Protein AF-A0A0F9LZG7-F1 (afdb_monomer)

Organism: NCBI:txid412755

Nearest PDB structures (foldseek):
  6ppd-assembly1_5  TM=3.747E-01  e=2.817E+00  Human herpesvirus 8 strain GK18
  6ppb-assembly1_5  TM=3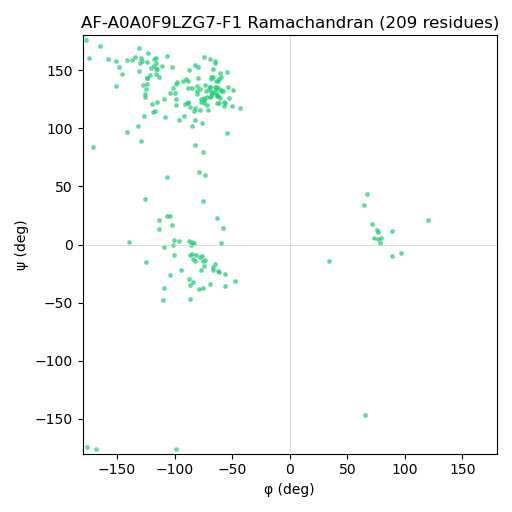.188E-01  e=5.370E+00  Human herpesvirus 8 strain GK18

Structure (mmCIF, N/CA/C/O backbone):
data_AF-A0A0F9LZG7-F1
#
_entry.id   AF-A0A0F9LZG7-F1
#
loop_
_atom_site.group_PDB
_atom_site.id
_atom_site.type_symbol
_atom_site.label_atom_id
_atom_site.label_alt_id
_atom_site.label_comp_id
_atom_site.label_asym_id
_atom_site.label_entity_id
_atom_site.label_seq_id
_atom_site.pdbx_PDB_ins_code
_atom_site.Cartn_x
_atom_site.Cartn_y
_atom_site.Cartn_z
_atom_site.occupancy
_atom_site.B_iso_or_equiv
_atom_site.auth_seq_id
_atom_site.auth_comp_id
_atom_site.auth_asym_id
_atom_site.auth_atom_id
_atom_site.pdbx_PDB_model_num
ATOM 1 N N . MET A 1 1 ? 0.286 -17.555 -19.115 1.00 52.84 1 MET A N 1
ATOM 2 C CA . MET A 1 1 ? 0.065 -16.185 -19.620 1.00 52.84 1 MET A CA 1
ATOM 3 C C . MET A 1 1 ? 1.024 -15.308 -18.846 1.00 52.84 1 MET A C 1
ATOM 5 O O . MET A 1 1 ? 1.119 -15.528 -17.645 1.00 52.84 1 MET A O 1
ATOM 9 N N . ALA A 1 2 ? 1.794 -14.463 -19.526 1.00 57.22 2 ALA A N 1
ATOM 10 C CA . ALA A 1 2 ? 3.024 -13.919 -18.961 1.00 57.22 2 ALA A CA 1
ATOM 11 C C . ALA A 1 2 ? 2.825 -12.831 -17.901 1.00 57.22 2 ALA A C 1
ATOM 13 O O . ALA A 1 2 ? 3.719 -12.667 -17.097 1.00 57.22 2 ALA A O 1
ATOM 14 N N . ASN A 1 3 ? 1.648 -12.201 -17.828 1.00 70.81 3 ASN A N 1
ATOM 15 C 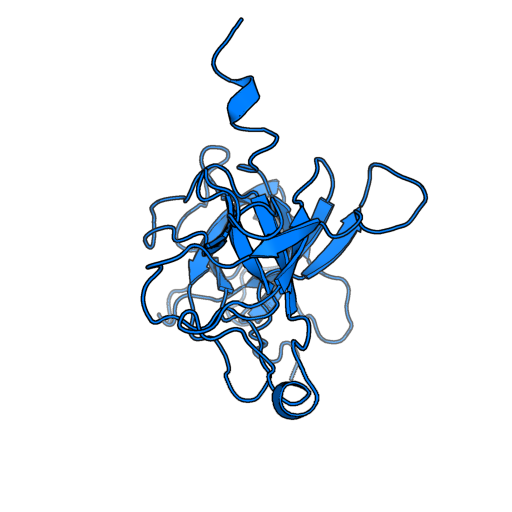CA . ASN A 1 3 ? 1.244 -11.292 -16.753 1.00 70.81 3 ASN A CA 1
ATOM 16 C C . ASN A 1 3 ? -0.241 -11.533 -16.447 1.00 70.81 3 ASN A C 1
ATOM 18 O O . ASN A 1 3 ? -1.121 -11.057 -17.171 1.00 70.81 3 ASN A O 1
ATOM 22 N N . ALA A 1 4 ? -0.560 -12.344 -15.437 1.00 66.69 4 ALA A N 1
ATOM 23 C CA . ALA A 1 4 ? -1.957 -12.532 -15.045 1.00 66.69 4 ALA A CA 1
ATOM 24 C C . ALA A 1 4 ? -2.481 -11.247 -14.390 1.00 66.69 4 ALA A C 1
ATOM 26 O O . ALA A 1 4 ? -1.822 -10.694 -13.515 1.00 66.69 4 ALA A O 1
ATOM 27 N N . THR A 1 5 ? -3.676 -10.784 -14.773 1.00 68.00 5 THR A N 1
ATOM 28 C CA . THR A 1 5 ? -4.309 -9.647 -14.091 1.00 68.00 5 THR A CA 1
ATOM 29 C C . THR A 1 5 ? -4.458 -9.965 -12.611 1.00 68.00 5 THR A C 1
ATOM 31 O O . THR A 1 5 ? -5.138 -10.925 -12.239 1.00 68.00 5 THR A O 1
ATOM 34 N N . ALA A 1 6 ? -3.824 -9.155 -11.773 1.00 67.25 6 ALA A N 1
ATOM 35 C CA . ALA A 1 6 ? -3.771 -9.394 -10.348 1.00 67.25 6 ALA A CA 1
ATOM 36 C C . ALA A 1 6 ? -4.126 -8.103 -9.608 1.00 67.25 6 ALA A C 1
ATOM 38 O O . ALA A 1 6 ? -3.318 -7.191 -9.468 1.00 67.25 6 ALA A O 1
ATOM 39 N N . ASN A 1 7 ? -5.363 -8.040 -9.119 1.00 75.38 7 ASN A N 1
ATOM 40 C CA . ASN A 1 7 ? -5.780 -7.002 -8.185 1.00 75.38 7 ASN A CA 1
ATOM 41 C C . ASN A 1 7 ? -5.333 -7.449 -6.790 1.00 75.38 7 ASN A C 1
ATOM 43 O O . ASN A 1 7 ? -5.869 -8.420 -6.254 1.00 75.38 7 ASN A O 1
ATOM 47 N N . TYR A 1 8 ? -4.299 -6.813 -6.245 1.00 86.12 8 TYR A N 1
ATOM 48 C CA . TYR A 1 8 ? -3.833 -7.056 -4.875 1.00 86.12 8 TYR A CA 1
ATOM 49 C C . TYR A 1 8 ? -3.429 -5.781 -4.122 1.00 86.12 8 TYR A C 1
ATOM 51 O O . TYR A 1 8 ? -2.998 -5.877 -2.976 1.00 86.12 8 TYR A O 1
ATOM 59 N N . GLY A 1 9 ? -3.564 -4.601 -4.735 1.00 88.38 9 GLY A N 1
ATOM 60 C CA . GLY A 1 9 ? -3.157 -3.333 -4.134 1.00 88.38 9 GLY A CA 1
ATOM 61 C C . GLY A 1 9 ? -1.650 -3.207 -3.918 1.00 88.38 9 GLY A C 1
ATOM 62 O O . GLY A 1 9 ? -0.836 -3.708 -4.696 1.00 88.38 9 GLY A O 1
ATOM 63 N N . LEU A 1 10 ? -1.283 -2.505 -2.849 1.00 91.94 10 LEU A N 1
ATOM 64 C CA . LEU A 1 10 ? 0.101 -2.298 -2.435 1.00 91.94 10 LEU A CA 1
ATOM 65 C C . LEU A 1 10 ? 0.560 -3.436 -1.522 1.00 91.94 10 LEU A C 1
ATOM 67 O O . LEU A 1 10 ? -0.007 -3.661 -0.458 1.00 91.94 10 LEU A O 1
ATOM 71 N N . VAL A 1 11 ? 1.636 -4.120 -1.904 1.00 93.56 11 VAL A N 1
ATOM 72 C CA . VAL A 1 11 ? 2.216 -5.220 -1.123 1.00 93.56 11 VAL A CA 1
ATOM 73 C C . VAL A 1 11 ? 3.631 -4.844 -0.697 1.00 93.56 11 VAL A C 1
ATOM 75 O O . VAL A 1 11 ? 4.499 -4.714 -1.557 1.00 93.56 11 VAL A O 1
ATOM 78 N N . PRO A 1 12 ? 3.923 -4.680 0.600 1.00 92.81 12 PRO A N 1
ATOM 79 C CA . PRO A 1 12 ? 5.285 -4.444 1.063 1.00 92.81 12 PRO A CA 1
ATOM 80 C C . PRO A 1 12 ? 6.192 -5.639 0.739 1.00 92.81 12 PRO A C 1
ATOM 82 O O . PRO A 1 12 ? 5.870 -6.778 1.071 1.00 92.81 12 PRO A O 1
ATOM 85 N N . VAL A 1 13 ? 7.337 -5.384 0.101 1.00 91.81 13 VAL A N 1
ATOM 86 C CA . VAL A 1 13 ? 8.282 -6.435 -0.320 1.00 91.81 13 VAL A CA 1
ATOM 87 C C . VAL A 1 13 ? 9.564 -6.385 0.497 1.00 91.81 13 VAL A C 1
ATOM 89 O O . VAL A 1 13 ? 10.034 -7.416 0.977 1.00 91.81 13 VAL A O 1
ATOM 92 N N . ARG A 1 14 ? 10.153 -5.194 0.650 1.00 89.25 14 ARG A N 1
ATOM 93 C CA . ARG A 1 14 ? 11.446 -4.990 1.322 1.00 89.25 14 ARG A CA 1
ATOM 94 C C . ARG A 1 14 ? 11.483 -3.633 2.004 1.00 89.25 14 ARG A C 1
ATOM 96 O O . ARG A 1 14 ? 10.866 -2.686 1.533 1.00 89.25 14 ARG A O 1
ATOM 103 N N . TYR A 1 15 ? 12.271 -3.526 3.064 1.00 89.44 15 TYR A N 1
ATOM 104 C CA . TYR A 1 15 ? 12.545 -2.267 3.746 1.00 89.44 15 TYR A CA 1
ATOM 105 C C . TYR A 1 15 ? 14.051 -2.038 3.827 1.00 89.44 15 TYR A C 1
ATOM 107 O O . TYR A 1 15 ? 14.797 -2.924 4.240 1.00 89.44 15 TYR A O 1
ATOM 115 N N . LEU A 1 16 ? 14.499 -0.854 3.408 1.00 83.12 16 LEU A N 1
ATOM 116 C CA . LEU A 1 16 ? 15.922 -0.513 3.331 1.00 83.12 16 LEU A CA 1
ATOM 117 C C . LEU A 1 16 ? 16.511 -0.017 4.666 1.00 83.12 16 LEU A C 1
ATOM 119 O O . LEU A 1 16 ? 17.727 0.097 4.785 1.00 83.12 16 LEU A O 1
ATOM 123 N N . GLY A 1 17 ? 15.673 0.292 5.662 1.00 71.69 17 GLY A N 1
ATOM 124 C CA . GLY A 1 17 ? 16.073 1.021 6.872 1.00 71.69 17 GLY A CA 1
ATOM 125 C C . GLY A 1 17 ? 16.270 0.194 8.150 1.00 71.69 17 GLY A C 1
ATOM 126 O O . GLY A 1 17 ? 16.235 0.780 9.230 1.00 71.69 17 GLY A O 1
ATOM 127 N N . GLY A 1 18 ? 16.420 -1.136 8.101 1.00 64.31 18 GLY A N 1
ATOM 128 C CA . GLY A 1 18 ? 16.474 -1.952 9.327 1.00 64.31 18 GLY A CA 1
ATOM 129 C C . GLY A 1 18 ? 16.926 -3.406 9.139 1.00 64.31 18 GLY A C 1
ATOM 130 O O . GLY A 1 18 ? 17.304 -3.778 8.030 1.00 64.31 18 GLY A O 1
ATOM 131 N N . PRO A 1 19 ? 16.916 -4.237 10.206 1.00 56.19 19 PRO A N 1
ATOM 132 C CA . PRO A 1 19 ? 17.544 -5.565 10.261 1.00 56.19 19 PRO A CA 1
ATOM 133 C C . PRO A 1 19 ? 16.789 -6.642 9.451 1.00 56.19 19 PRO A C 1
ATOM 135 O O . PRO A 1 19 ? 16.340 -7.650 9.986 1.00 56.19 19 PRO A O 1
ATOM 138 N N . GLY A 1 20 ? 16.654 -6.428 8.140 1.00 62.22 20 GLY A N 1
ATOM 139 C CA . GLY A 1 20 ? 16.195 -7.414 7.158 1.00 62.22 20 GLY A CA 1
ATOM 140 C C . GLY A 1 20 ? 14.689 -7.699 7.123 1.00 62.22 20 GLY A C 1
ATOM 141 O O . GLY A 1 20 ? 14.281 -8.578 6.370 1.00 62.22 20 GLY A O 1
ATOM 142 N N . GLY A 1 21 ? 13.868 -6.987 7.904 1.00 78.38 21 GLY A N 1
ATOM 143 C CA . GLY A 1 21 ? 12.417 -7.201 8.002 1.00 78.38 21 GLY A CA 1
ATOM 144 C C . GLY A 1 21 ? 11.573 -6.016 7.526 1.00 78.38 21 GLY A C 1
ATOM 145 O O . GLY A 1 21 ? 12.057 -4.886 7.453 1.00 78.38 21 GLY A O 1
ATOM 146 N N . LEU A 1 22 ? 10.299 -6.284 7.218 1.00 85.44 22 LEU A N 1
ATOM 147 C CA . LEU A 1 22 ? 9.292 -5.244 6.984 1.00 85.44 22 LEU A CA 1
ATOM 148 C C . LEU A 1 22 ? 9.036 -4.429 8.269 1.00 85.44 22 LEU A C 1
ATOM 150 O O . LEU A 1 22 ? 9.273 -4.941 9.368 1.00 85.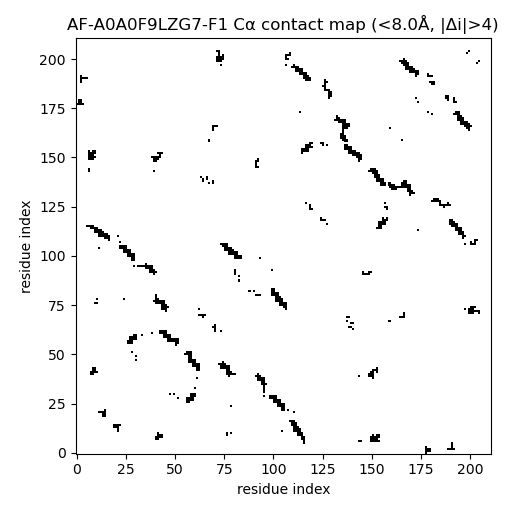44 22 LEU A O 1
ATOM 154 N N . PRO A 1 23 ? 8.544 -3.181 8.157 1.00 84.38 23 PRO A N 1
ATOM 155 C CA . PRO A 1 23 ? 8.107 -2.402 9.308 1.00 84.38 23 PRO A CA 1
ATOM 156 C C . PRO A 1 23 ? 7.072 -3.161 10.140 1.00 84.38 23 PRO A C 1
ATOM 158 O O . PRO A 1 23 ? 6.268 -3.926 9.606 1.00 84.38 23 PRO A O 1
ATOM 161 N N . GLN A 1 24 ? 7.072 -2.926 11.452 1.00 87.88 24 GLN A N 1
ATOM 162 C CA . GLN A 1 24 ? 6.038 -3.473 12.321 1.00 87.88 24 GLN A CA 1
ATOM 163 C C . GLN A 1 24 ? 4.678 -2.858 11.965 1.00 87.88 24 GLN A C 1
ATOM 165 O O . GLN A 1 24 ? 4.566 -1.644 11.785 1.00 87.88 24 GLN A O 1
ATOM 170 N N . ASN A 1 25 ? 3.647 -3.702 11.897 1.00 90.94 25 ASN A N 1
ATOM 171 C CA . ASN A 1 25 ? 2.281 -3.246 11.672 1.00 90.94 25 ASN A CA 1
ATOM 172 C C . ASN A 1 25 ? 1.778 -2.418 12.863 1.00 90.94 25 ASN A C 1
ATOM 174 O O . ASN A 1 25 ? 2.059 -2.733 14.021 1.00 90.94 25 ASN A O 1
ATOM 178 N N . ILE A 1 26 ? 0.987 -1.394 12.561 1.00 92.56 26 ILE A N 1
ATOM 179 C CA . ILE A 1 26 ? 0.256 -0.577 13.526 1.00 92.56 26 ILE A CA 1
ATOM 180 C C . ILE A 1 26 ? -1.208 -1.007 13.481 1.00 92.56 26 ILE A C 1
ATOM 182 O O . ILE A 1 26 ? -1.801 -1.102 12.405 1.00 92.56 26 ILE A O 1
ATOM 186 N N . GLU A 1 27 ? -1.789 -1.268 14.647 1.00 93.31 27 GLU A N 1
ATOM 187 C CA . GLU A 1 27 ? -3.216 -1.559 14.760 1.00 93.31 27 GLU A CA 1
ATOM 188 C C . GLU A 1 27 ? -4.018 -0.262 14.660 1.00 93.31 27 GLU A C 1
ATOM 190 O O . GLU A 1 27 ? -3.766 0.708 15.376 1.00 93.31 27 GLU A O 1
ATOM 195 N N . CYS A 1 28 ? -4.963 -0.235 13.730 1.00 90.44 28 CYS A N 1
ATOM 196 C CA . CYS A 1 28 ? -5.829 0.901 13.451 1.00 90.44 28 CYS A CA 1
ATOM 197 C C . CYS A 1 28 ? -7.288 0.450 13.446 1.00 90.44 28 CYS A C 1
ATOM 199 O O . CYS A 1 28 ? -7.584 -0.724 13.244 1.00 90.44 28 CYS A O 1
ATOM 201 N N . VAL A 1 29 ? -8.214 1.387 13.612 1.00 89.19 29 VAL A N 1
ATOM 202 C CA . VAL A 1 29 ? -9.654 1.124 13.482 1.00 89.19 29 VAL A CA 1
ATOM 203 C C . VAL A 1 29 ? -10.204 1.934 12.317 1.00 89.19 29 VAL A C 1
ATOM 205 O O . VAL A 1 29 ? -9.727 3.030 12.031 1.00 89.19 29 VAL A O 1
ATOM 208 N N . VAL A 1 30 ? -11.203 1.417 11.613 1.00 85.50 30 VAL A N 1
ATOM 209 C CA . VAL A 1 30 ? -11.865 2.195 10.558 1.00 85.50 30 VAL A CA 1
ATOM 210 C C . VAL A 1 30 ? -12.575 3.409 11.169 1.00 85.50 30 VAL A C 1
ATOM 212 O O . VAL A 1 30 ? -13.269 3.285 12.178 1.00 85.50 30 VAL A O 1
ATOM 215 N N . ALA A 1 31 ? -12.401 4.589 10.573 1.00 80.69 31 ALA A N 1
ATOM 216 C CA . ALA A 1 31 ? -13.038 5.816 11.040 1.00 80.69 31 ALA A CA 1
ATOM 217 C C . ALA A 1 31 ? -14.573 5.710 11.004 1.00 80.69 31 ALA A C 1
ATOM 219 O O . ALA A 1 31 ? -15.169 5.284 10.011 1.00 80.69 31 ALA A O 1
ATOM 220 N N . ALA A 1 32 ? -15.226 6.127 12.091 1.00 70.12 32 ALA A N 1
ATOM 221 C CA . ALA A 1 32 ? -16.681 6.105 12.189 1.00 70.12 32 ALA A CA 1
ATOM 222 C C . ALA A 1 32 ? -17.320 7.032 11.139 1.00 70.12 32 ALA A C 1
ATOM 224 O O . ALA A 1 32 ? -16.885 8.165 10.950 1.00 70.12 32 ALA A O 1
ATOM 225 N N . GLY A 1 33 ? -18.372 6.558 10.465 1.00 65.62 33 GLY A N 1
ATOM 226 C CA . GLY A 1 33 ? -19.074 7.333 9.435 1.00 65.62 33 GLY A CA 1
ATOM 227 C C . GLY A 1 33 ? -18.375 7.374 8.072 1.00 65.62 33 GLY A C 1
ATOM 228 O O . GLY A 1 33 ? -18.906 7.991 7.149 1.00 65.62 33 GLY A O 1
ATOM 229 N N . TYR A 1 34 ? -17.234 6.696 7.914 1.00 68.75 34 TYR A N 1
ATOM 230 C CA . TYR A 1 34 ? -16.644 6.458 6.601 1.00 68.75 34 TYR A CA 1
ATOM 231 C C . TYR A 1 34 ? -17.623 5.605 5.754 1.00 68.75 34 TYR A C 1
ATOM 233 O O . TYR A 1 34 ? -18.202 4.627 6.221 1.00 68.75 34 TYR A O 1
ATOM 241 N N . GLY A 1 35 ? -17.955 6.053 4.542 1.00 53.84 35 GLY A N 1
ATOM 242 C CA . GLY A 1 35 ? -19.088 5.518 3.775 1.00 53.84 35 GLY A CA 1
ATOM 243 C C . GLY A 1 35 ? -18.779 4.204 3.051 1.00 53.84 35 GLY A C 1
ATOM 244 O O . GLY A 1 35 ? -17.733 4.105 2.429 1.00 53.84 35 GLY A O 1
ATOM 245 N N . ALA A 1 36 ? -19.721 3.250 3.121 1.00 51.19 36 ALA A N 1
ATOM 246 C CA . ALA A 1 36 ? -20.057 2.076 2.277 1.00 51.19 36 ALA A CA 1
ATOM 247 C C . ALA A 1 36 ? -18.992 1.224 1.528 1.00 51.19 36 ALA A C 1
ATOM 249 O O . ALA A 1 36 ? -19.342 0.129 1.088 1.00 51.19 36 ALA A O 1
ATOM 250 N N . SER A 1 37 ? -17.739 1.645 1.365 1.00 65.56 37 SER A N 1
ATOM 251 C CA . SER A 1 37 ? -16.699 0.874 0.677 1.00 65.56 37 SER A CA 1
ATOM 252 C C . SER A 1 37 ? -16.005 -0.075 1.640 1.00 65.56 37 SER A C 1
ATOM 254 O O . SER A 1 37 ? -15.364 0.359 2.592 1.00 65.56 37 SER A O 1
ATOM 256 N N . ILE A 1 38 ? -16.116 -1.373 1.368 1.00 75.81 38 ILE A N 1
ATOM 257 C CA . ILE A 1 38 ? -15.355 -2.417 2.060 1.00 75.81 38 ILE A CA 1
ATOM 258 C C . ILE A 1 38 ? -13.860 -2.131 1.882 1.00 75.81 38 ILE A C 1
ATOM 260 O O . ILE A 1 38 ? -13.416 -1.865 0.766 1.00 75.81 38 ILE A O 1
ATOM 264 N N . LEU A 1 39 ? -13.112 -2.190 2.984 1.00 83.50 39 LEU A N 1
ATOM 265 C CA . LEU A 1 39 ? -11.655 -2.088 2.979 1.00 83.50 39 LEU A CA 1
ATOM 266 C C . LEU A 1 39 ? -11.042 -3.475 2.795 1.00 83.50 39 LEU A C 1
ATOM 268 O O . LEU A 1 39 ? -11.439 -4.434 3.466 1.00 83.50 39 LEU A O 1
ATOM 272 N N . TYR A 1 40 ? -10.058 -3.558 1.913 1.00 87.94 40 TYR A N 1
ATOM 273 C CA . TYR A 1 40 ? -9.390 -4.788 1.514 1.00 87.94 40 TYR A CA 1
ATOM 274 C C . TYR A 1 40 ? -7.904 -4.764 1.865 1.00 87.94 40 TYR A C 1
ATOM 276 O O . TYR A 1 40 ? -7.284 -3.710 2.025 1.00 87.94 40 TYR A O 1
ATOM 284 N N . VAL A 1 41 ? -7.303 -5.951 1.945 1.00 90.38 41 VAL A N 1
ATOM 285 C CA . VAL A 1 41 ? -5.849 -6.079 2.087 1.00 90.38 41 VAL A CA 1
ATOM 286 C C . VAL A 1 41 ? -5.177 -5.511 0.836 1.00 90.38 41 VAL A C 1
ATOM 288 O O . VAL A 1 41 ? -5.559 -5.850 -0.287 1.00 90.38 41 VAL A O 1
ATOM 291 N N . GLY A 1 42 ? -4.188 -4.643 1.040 1.00 89.75 42 GLY A N 1
ATOM 292 C CA . GLY A 1 42 ? -3.493 -3.887 -0.001 1.00 89.75 42 GLY A CA 1
ATOM 293 C C . GLY A 1 42 ? -4.023 -2.467 -0.219 1.00 89.75 42 GLY A C 1
ATOM 294 O O . GLY A 1 42 ? -3.389 -1.700 -0.948 1.00 89.75 42 GLY A O 1
ATOM 295 N N . ASP A 1 43 ? -5.134 -2.077 0.419 1.00 88.50 43 ASP A N 1
ATOM 296 C CA . ASP A 1 43 ? -5.648 -0.711 0.307 1.00 88.50 43 ASP A CA 1
ATOM 297 C C . ASP A 1 43 ? -4.688 0.289 0.979 1.00 88.50 43 ASP A C 1
ATOM 299 O O . ASP A 1 43 ? -4.296 0.080 2.134 1.00 88.50 43 ASP A O 1
ATOM 303 N N . PRO A 1 44 ? -4.298 1.382 0.298 1.00 90.12 44 PRO A N 1
ATOM 304 C CA . PRO A 1 44 ? -3.639 2.510 0.931 1.00 90.12 44 PRO A CA 1
ATOM 305 C C . PRO A 1 44 ? -4.616 3.245 1.852 1.00 90.12 44 PRO A C 1
ATOM 307 O O . PRO A 1 44 ? -5.791 3.434 1.528 1.00 90.12 44 PRO A O 1
ATOM 310 N N . VAL A 1 45 ? -4.114 3.708 2.992 1.00 89.94 45 VAL A N 1
ATOM 311 C CA . VAL A 1 45 ? -4.893 4.431 4.001 1.00 89.94 45 VAL A CA 1
ATOM 312 C C . VAL A 1 45 ? -4.218 5.731 4.420 1.00 89.94 45 VAL A C 1
ATOM 314 O O . VAL A 1 45 ? -2.995 5.875 4.336 1.00 89.94 45 VAL A O 1
ATOM 317 N N . ILE A 1 46 ? -5.029 6.662 4.917 1.00 89.38 46 ILE A N 1
ATOM 318 C CA . ILE A 1 46 ? -4.604 7.886 5.603 1.00 89.38 46 ILE A CA 1
ATOM 319 C C . ILE A 1 46 ? -5.123 7.881 7.044 1.00 89.38 46 ILE A C 1
ATOM 321 O O . ILE A 1 46 ? -6.150 7.267 7.350 1.00 89.38 46 ILE A O 1
ATOM 325 N N . LEU A 1 47 ? -4.426 8.586 7.936 1.00 89.31 47 LEU A N 1
ATOM 326 C CA . LEU A 1 47 ? -4.924 8.833 9.288 1.00 89.31 47 LEU A CA 1
ATOM 327 C C . LEU A 1 47 ? -6.128 9.779 9.222 1.00 89.31 47 LEU A C 1
ATOM 329 O O . LEU A 1 47 ? -6.066 10.830 8.591 1.00 89.31 47 LEU A O 1
ATOM 333 N N . ALA A 1 48 ? -7.217 9.426 9.903 1.00 86.31 48 ALA A N 1
ATOM 334 C CA . ALA A 1 48 ? -8.438 10.236 9.926 1.00 86.31 48 ALA A CA 1
ATOM 335 C C . ALA A 1 48 ? -8.411 11.360 10.985 1.00 86.31 48 ALA A C 1
ATOM 337 O O . ALA A 1 48 ? -9.388 12.084 11.141 1.00 86.31 48 ALA A O 1
ATOM 338 N N . GLY A 1 49 ? -7.306 11.509 11.727 1.00 87.25 49 GLY A N 1
ATOM 339 C CA . GLY A 1 49 ? -7.143 12.565 12.735 1.00 87.25 49 GLY A CA 1
ATOM 340 C C . GLY A 1 49 ? -7.906 12.331 14.045 1.00 87.25 49 GLY A C 1
ATOM 341 O O . GLY A 1 49 ? -8.012 13.242 14.861 1.00 87.25 49 GLY A O 1
ATOM 342 N N . SER A 1 50 ? -8.419 11.119 14.268 1.00 88.06 50 SER A N 1
ATOM 343 C CA . SER A 1 50 ? -9.087 10.710 15.508 1.00 88.06 50 SER A CA 1
ATOM 344 C C . SER A 1 50 ? -8.556 9.376 16.040 1.00 88.06 50 SER A C 1
ATOM 346 O O . SER A 1 50 ? -7.799 8.673 15.365 1.00 88.06 50 SER A O 1
ATOM 348 N N . GLY A 1 51 ? -8.939 9.038 17.272 1.00 87.56 51 GLY A N 1
ATOM 349 C CA . GLY A 1 51 ? -8.689 7.737 17.888 1.00 87.56 51 GLY A CA 1
ATOM 350 C C . GLY A 1 51 ? -9.996 7.053 18.282 1.00 87.56 51 GLY A C 1
ATOM 351 O O . GLY A 1 51 ? -10.992 7.721 18.566 1.00 87.56 51 GLY A O 1
ATOM 352 N N . ASP A 1 52 ? -9.990 5.723 18.302 1.00 87.00 52 ASP A N 1
ATOM 353 C CA . ASP A 1 52 ? -11.100 4.912 18.796 1.00 87.00 52 ASP A CA 1
ATOM 354 C C . ASP A 1 52 ? -11.307 5.190 20.297 1.00 87.00 52 ASP A C 1
ATOM 356 O O . ASP A 1 52 ? -10.384 4.978 21.088 1.00 87.00 52 ASP A O 1
ATOM 360 N N . PRO A 1 53 ? -12.496 5.640 20.729 1.00 83.06 53 PRO A N 1
ATOM 361 C CA . PRO A 1 53 ? -12.720 6.077 22.107 1.00 83.06 53 PRO A CA 1
ATOM 362 C C . PRO A 1 53 ? -12.613 4.944 23.140 1.00 83.06 53 PRO A C 1
ATOM 364 O O . PRO A 1 53 ? -12.435 5.222 24.323 1.00 83.06 53 PRO A O 1
ATOM 367 N N . GLY A 1 54 ? -12.724 3.678 22.719 1.00 82.81 54 GLY A N 1
ATOM 368 C CA . GLY A 1 54 ? -12.624 2.518 23.608 1.00 82.81 54 GLY A CA 1
ATOM 369 C C . GLY A 1 54 ? -11.198 2.005 23.821 1.00 82.81 54 GLY A C 1
ATOM 370 O O . GLY A 1 54 ? -10.906 1.457 24.881 1.00 82.81 54 GLY A O 1
ATOM 371 N N . THR A 1 55 ? -10.312 2.167 22.835 1.00 85.88 55 THR A N 1
ATOM 372 C CA . THR A 1 55 ? -8.962 1.564 22.853 1.00 85.88 55 THR A CA 1
ATOM 373 C C . THR A 1 55 ? -7.816 2.555 22.680 1.00 85.88 55 THR A C 1
ATOM 375 O O . THR A 1 55 ? -6.672 2.206 22.956 1.00 85.88 55 THR A O 1
ATOM 378 N N . GLY A 1 56 ? -8.092 3.778 22.224 1.00 87.25 56 GLY A N 1
ATOM 379 C CA . GLY A 1 56 ? -7.066 4.762 21.876 1.00 87.25 56 GLY A CA 1
ATOM 380 C C . GLY A 1 56 ? -6.317 4.456 20.574 1.00 87.25 56 GLY A C 1
ATOM 381 O O . GLY A 1 56 ? -5.377 5.174 20.242 1.00 87.25 56 GLY A O 1
ATOM 382 N N . MET A 1 57 ? -6.718 3.418 19.828 1.00 90.94 57 MET A N 1
ATOM 383 C CA . MET A 1 57 ? -6.125 3.090 18.529 1.00 90.94 57 MET A CA 1
ATOM 384 C C . MET A 1 57 ? -6.389 4.211 17.514 1.00 90.94 57 MET A C 1
ATOM 386 O O . MET A 1 57 ? -7.496 4.755 17.494 1.00 90.94 57 MET A O 1
ATOM 390 N N . PRO A 1 58 ? -5.424 4.559 16.646 1.00 92.69 58 PRO A N 1
ATOM 391 C CA . PRO A 1 58 ? -5.646 5.547 15.598 1.00 92.69 58 PRO A CA 1
ATOM 392 C C . PRO A 1 58 ? -6.741 5.083 14.634 1.00 92.69 58 PRO A C 1
ATOM 394 O O . PRO A 1 58 ? -6.830 3.903 14.283 1.00 92.69 58 PRO A O 1
ATOM 397 N N . THR A 1 59 ? -7.564 6.022 14.174 1.00 89.94 59 THR A N 1
ATOM 398 C CA . THR A 1 59 ? -8.559 5.734 13.140 1.00 89.94 59 THR A CA 1
ATOM 399 C C . THR A 1 59 ? -8.017 6.024 11.746 1.00 89.94 59 THR A C 1
ATOM 401 O O . THR A 1 59 ? -7.356 7.046 11.543 1.00 89.94 59 THR A O 1
ATOM 404 N N . VAL A 1 60 ? -8.350 5.170 10.783 1.00 88.69 60 VAL A N 1
ATOM 405 C CA . VAL A 1 60 ? -7.937 5.283 9.380 1.00 88.69 60 VAL A CA 1
ATOM 406 C C . VAL A 1 60 ? -9.133 5.298 8.437 1.00 88.69 60 VAL A C 1
ATOM 408 O O . VAL A 1 60 ? -10.210 4.789 8.750 1.00 88.69 60 VAL A O 1
ATOM 411 N N . GLN A 1 61 ? -8.919 5.861 7.256 1.00 87.00 61 GLN A N 1
ATOM 412 C CA . GLN A 1 61 ? -9.830 5.788 6.115 1.00 87.00 61 GLN A CA 1
ATOM 413 C C . GLN A 1 61 ? -9.026 5.471 4.852 1.00 87.00 61 GLN A C 1
ATOM 415 O O . GLN A 1 61 ? -7.804 5.658 4.844 1.00 87.00 61 GLN A O 1
ATOM 420 N N . ILE A 1 62 ? -9.685 4.986 3.794 1.00 85.19 62 ILE A N 1
ATOM 421 C CA . ILE A 1 62 ? -8.981 4.722 2.534 1.00 85.19 62 ILE A CA 1
ATOM 422 C C . ILE A 1 62 ? -8.365 6.029 2.024 1.00 85.19 62 ILE A C 1
ATOM 424 O O . ILE A 1 62 ? -8.944 7.112 2.158 1.00 85.19 62 ILE A O 1
ATOM 428 N N . ALA A 1 63 ? -7.192 5.926 1.421 1.00 81.81 63 ALA A N 1
ATOM 429 C CA . ALA A 1 63 ? -6.562 7.047 0.759 1.00 81.81 63 ALA A CA 1
ATOM 430 C C . ALA A 1 63 ? -7.261 7.310 -0.583 1.00 81.81 63 ALA A C 1
ATOM 432 O O . ALA A 1 63 ? -6.790 6.863 -1.623 1.00 81.81 63 ALA A O 1
ATOM 433 N N . VAL A 1 64 ? -8.419 7.982 -0.581 1.00 69.56 64 VAL A N 1
ATOM 434 C CA . VAL A 1 64 ? -9.070 8.383 -1.838 1.00 69.56 64 VAL A CA 1
ATOM 435 C C . VAL A 1 64 ? -8.322 9.580 -2.417 1.00 69.56 64 VAL A C 1
ATOM 437 O O . VAL A 1 64 ? -8.490 10.705 -1.951 1.00 69.56 64 VAL A O 1
ATOM 440 N N . GLY A 1 65 ? -7.527 9.351 -3.458 1.00 56.41 65 GLY A N 1
ATOM 441 C CA . GLY A 1 65 ? -7.303 10.374 -4.477 1.00 56.41 65 GLY A CA 1
ATOM 442 C C . GLY A 1 65 ? -8.493 10.377 -5.437 1.00 56.41 65 GLY A C 1
ATOM 443 O O . GLY A 1 65 ? -9.043 9.312 -5.731 1.00 56.41 65 GLY A O 1
ATOM 444 N N . ALA A 1 66 ? -8.924 11.537 -5.934 1.00 44.97 66 ALA A N 1
ATOM 445 C CA . ALA A 1 66 ? -9.712 11.520 -7.169 1.00 44.97 66 ALA A CA 1
ATOM 446 C C . ALA A 1 66 ? -8.789 11.043 -8.307 1.00 44.97 66 ALA A C 1
ATOM 448 O O . ALA A 1 66 ? -7.582 11.267 -8.230 1.00 44.97 66 ALA A O 1
ATOM 449 N N . GLU A 1 67 ? -9.309 10.397 -9.359 1.00 44.62 67 GLU A N 1
ATOM 450 C CA . GLU A 1 67 ? -8.505 10.157 -10.573 1.00 44.62 67 GLU A CA 1
ATOM 451 C C . GLU A 1 67 ? -7.862 11.489 -11.006 1.00 44.62 67 GLU A C 1
ATOM 453 O O . GLU A 1 67 ? -8.562 12.476 -11.238 1.00 44.62 67 GLU A O 1
ATOM 458 N N . GLY A 1 68 ? -6.528 11.544 -11.037 1.00 44.84 68 GLY A N 1
ATOM 459 C CA . GLY A 1 68 ? -5.779 12.764 -11.351 1.00 44.84 68 GLY A CA 1
ATOM 460 C C . GLY A 1 68 ? -5.691 13.819 -10.235 1.00 44.84 68 GLY A C 1
ATOM 461 O O . GLY A 1 68 ? -5.262 14.937 -10.511 1.00 44.84 68 GLY A O 1
ATOM 462 N N . SER A 1 69 ? -6.081 13.517 -8.991 1.00 47.09 69 SER A N 1
ATOM 463 C CA . SER A 1 69 ? -5.775 14.343 -7.810 1.00 47.09 69 SER A CA 1
ATOM 464 C C . SER A 1 69 ? -5.119 13.484 -6.727 1.00 47.09 69 SER A C 1
ATOM 466 O O . SER A 1 69 ? -5.796 12.630 -6.145 1.00 47.09 69 SER A O 1
ATOM 468 N N . PRO A 1 70 ? -3.824 13.689 -6.437 1.00 54.38 70 PRO A N 1
ATOM 469 C CA . PRO A 1 70 ? -3.115 12.875 -5.464 1.00 54.38 70 PRO A CA 1
ATOM 470 C C . PRO A 1 70 ? -3.751 13.054 -4.080 1.00 54.38 70 PRO A C 1
ATOM 472 O O . PRO A 1 70 ? -3.920 14.178 -3.609 1.00 54.38 70 PRO A O 1
ATOM 475 N N . SER A 1 71 ? -4.100 11.956 -3.403 1.00 63.41 71 SER A N 1
ATOM 476 C CA . SER A 1 71 ? -4.245 12.027 -1.949 1.00 63.41 71 SER A CA 1
ATOM 477 C C . SER A 1 71 ? -2.850 12.186 -1.365 1.00 63.41 71 SER A C 1
ATOM 479 O O . SER A 1 71 ? -2.008 11.291 -1.504 1.00 63.41 71 SER A O 1
ATOM 481 N N . GLU A 1 72 ? -2.608 13.320 -0.732 1.00 69.44 72 GLU A N 1
ATOM 482 C CA . GLU A 1 72 ? -1.372 13.565 -0.008 1.00 69.44 72 GLU A CA 1
ATOM 483 C C . GLU A 1 72 ? -1.376 12.771 1.313 1.00 69.44 72 GLU A C 1
ATOM 485 O O . GLU A 1 72 ? -2.421 12.339 1.808 1.00 69.44 72 GLU A O 1
ATOM 490 N N . ASN A 1 73 ? -0.193 12.574 1.890 1.00 81.69 73 ASN A N 1
ATOM 491 C CA . ASN A 1 73 ? -0.004 12.055 3.250 1.00 81.69 73 ASN A CA 1
ATOM 492 C C . ASN A 1 73 ? -0.439 10.594 3.438 1.00 81.69 73 ASN A C 1
ATOM 494 O O . ASN A 1 73 ? -1.037 10.227 4.454 1.00 81.69 73 ASN A O 1
ATOM 498 N N . LEU A 1 74 ? -0.091 9.735 2.477 1.00 88.62 74 LEU A N 1
ATOM 499 C CA . LEU A 1 74 ? -0.314 8.295 2.575 1.00 88.62 74 LEU A CA 1
ATOM 500 C C . LEU A 1 74 ? 0.349 7.732 3.842 1.00 88.62 74 LEU A C 1
ATOM 502 O O . LEU A 1 74 ? 1.564 7.847 4.027 1.00 88.62 74 LEU A O 1
ATOM 506 N N . PHE A 1 75 ? -0.438 7.111 4.717 1.00 90.94 75 PHE A N 1
ATOM 507 C CA . PHE A 1 75 ? 0.051 6.605 5.999 1.00 90.94 75 PHE A CA 1
ATOM 508 C C . PHE A 1 75 ? 0.631 5.195 5.873 1.00 90.94 75 PHE A C 1
ATOM 510 O O . PHE A 1 75 ? 1.728 4.925 6.367 1.00 90.94 75 PHE A O 1
ATOM 517 N N . GLY A 1 76 ? -0.087 4.298 5.200 1.00 92.50 76 GLY A N 1
ATOM 518 C CA . GLY A 1 76 ? 0.295 2.896 5.096 1.00 92.50 76 GLY A CA 1
ATOM 519 C C . GLY A 1 76 ? -0.630 2.088 4.200 1.00 92.50 76 GLY A C 1
ATOM 520 O O . GLY A 1 76 ? -1.534 2.637 3.572 1.00 92.50 76 GLY A O 1
ATOM 521 N N . THR A 1 77 ? -0.408 0.776 4.162 1.00 93.12 77 THR A N 1
ATOM 522 C CA . THR A 1 77 ? -1.281 -0.187 3.478 1.00 93.12 77 THR A CA 1
ATOM 523 C C . THR A 1 77 ? -1.810 -1.234 4.452 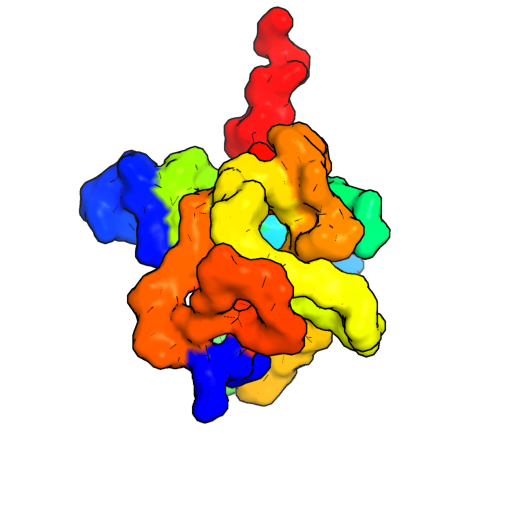1.00 93.12 77 THR A C 1
ATOM 525 O O . THR A 1 77 ? -1.120 -1.606 5.406 1.00 93.12 77 THR A O 1
ATOM 528 N N . ILE A 1 78 ? -3.038 -1.699 4.234 1.00 92.06 78 ILE A N 1
ATOM 529 C CA . ILE A 1 78 ? -3.659 -2.745 5.051 1.00 92.06 78 ILE A CA 1
ATOM 530 C C . ILE A 1 78 ? -2.993 -4.091 4.745 1.00 92.06 78 ILE A C 1
ATOM 532 O O . ILE A 1 78 ? -3.055 -4.583 3.624 1.00 92.06 78 ILE A O 1
ATOM 536 N N . MET A 1 79 ? -2.403 -4.712 5.762 1.00 92.00 79 MET A N 1
ATOM 537 C CA . MET A 1 79 ? -1.790 -6.044 5.697 1.00 92.00 79 MET A CA 1
ATOM 538 C C . MET A 1 79 ? -2.736 -7.157 6.140 1.00 92.00 79 MET A C 1
ATOM 540 O O . MET A 1 79 ? -2.533 -8.318 5.793 1.00 92.00 79 MET A O 1
ATOM 544 N N . GLY A 1 80 ? -3.758 -6.812 6.918 1.00 88.19 80 GLY A N 1
ATOM 545 C CA . GLY A 1 80 ? -4.716 -7.772 7.440 1.00 88.19 80 GLY A CA 1
ATOM 546 C C . GLY A 1 80 ? -5.854 -7.099 8.189 1.00 88.19 80 GLY A C 1
ATOM 547 O O . GLY A 1 80 ? -5.743 -5.955 8.633 1.00 88.19 80 GLY A O 1
ATOM 548 N N . VAL A 1 81 ? -6.941 -7.845 8.338 1.00 84.81 81 VAL A N 1
ATOM 549 C CA . VAL A 1 81 ? -8.087 -7.494 9.175 1.00 84.81 81 VAL A CA 1
ATOM 550 C C . VAL A 1 81 ? -8.147 -8.532 10.287 1.00 84.81 81 VAL A C 1
ATOM 552 O O . VAL A 1 81 ? -8.179 -9.732 10.015 1.00 84.81 81 VAL A O 1
ATOM 555 N N . SER A 1 82 ? -8.098 -8.088 11.537 1.00 83.19 82 SER A N 1
ATOM 556 C CA . SER A 1 82 ? -8.189 -8.982 12.687 1.00 83.19 82 SER A CA 1
ATOM 557 C C . SER A 1 82 ? -9.620 -9.485 12.848 1.00 83.19 82 SER A C 1
ATOM 559 O O . SER A 1 82 ? -10.575 -8.712 12.776 1.00 83.19 82 SER A O 1
ATOM 561 N N . ALA A 1 83 ? -9.761 -10.778 13.127 1.00 72.31 83 ALA A N 1
ATOM 562 C CA . ALA A 1 83 ? -11.038 -11.366 13.502 1.00 72.31 83 ALA A CA 1
ATOM 563 C C . ALA A 1 83 ? -11.460 -10.865 14.897 1.00 72.31 83 ALA A C 1
ATOM 565 O O . ALA A 1 83 ? -10.703 -10.995 15.858 1.00 72.31 83 ALA A O 1
ATOM 566 N N . GLU A 1 84 ? -12.674 -10.327 15.025 1.00 68.44 84 GLU A N 1
ATOM 567 C CA . GLU A 1 84 ? -13.250 -9.908 16.316 1.00 68.44 84 GLU A CA 1
ATOM 568 C C . GLU A 1 84 ? -13.974 -11.059 17.050 1.00 68.44 84 GLU A C 1
ATOM 570 O O . GLU A 1 84 ? -14.332 -10.937 18.220 1.00 68.44 84 GLU A O 1
ATOM 575 N N . GLY A 1 85 ? -14.161 -12.206 16.391 1.00 67.25 85 GLY A N 1
ATOM 576 C CA . GLY A 1 85 ? -14.774 -13.405 16.968 1.00 67.25 85 GLY A CA 1
ATOM 577 C C . GLY A 1 85 ? -14.804 -14.607 16.010 1.00 67.25 85 GLY A C 1
ATOM 578 O O . GLY A 1 85 ? -14.421 -14.476 14.845 1.00 67.25 85 GLY A O 1
ATOM 579 N N . PRO A 1 86 ? -15.275 -15.786 16.460 1.00 62.75 86 PRO A N 1
ATOM 580 C CA . PRO A 1 86 ? -15.293 -17.014 15.655 1.00 62.75 86 PRO A CA 1
ATOM 581 C C . PRO A 1 86 ? -16.039 -16.871 14.319 1.00 62.75 86 PRO A C 1
ATOM 583 O O . PRO A 1 86 ? -15.597 -17.397 13.303 1.00 62.75 86 PRO A O 1
ATOM 586 N N . ASP A 1 87 ? -17.116 -16.085 14.292 1.00 65.56 87 ASP A N 1
ATOM 587 C CA . ASP A 1 87 ? -17.921 -15.861 13.083 1.00 65.56 87 ASP A CA 1
ATOM 588 C C . ASP A 1 87 ? -17.225 -14.950 12.053 1.00 65.56 87 ASP A C 1
ATOM 590 O O . ASP A 1 87 ? -17.620 -14.900 10.890 1.00 65.56 87 ASP A O 1
ATOM 594 N N . SER A 1 88 ? -16.152 -14.260 12.456 1.00 63.09 88 SER A N 1
ATOM 595 C CA . SER A 1 88 ? -15.366 -13.368 11.591 1.00 63.09 88 SER A CA 1
ATOM 596 C C . SER A 1 88 ? -14.123 -14.025 10.978 1.00 63.09 88 SER A C 1
ATOM 598 O O . SER A 1 88 ? -13.390 -13.377 10.241 1.00 63.09 88 SER A O 1
ATOM 600 N N . LEU A 1 89 ? -13.901 -15.327 11.213 1.00 62.97 89 LEU A N 1
ATOM 601 C CA . LEU A 1 89 ? -12.761 -16.075 10.654 1.00 62.97 89 LEU A CA 1
ATOM 602 C C . LEU A 1 89 ? -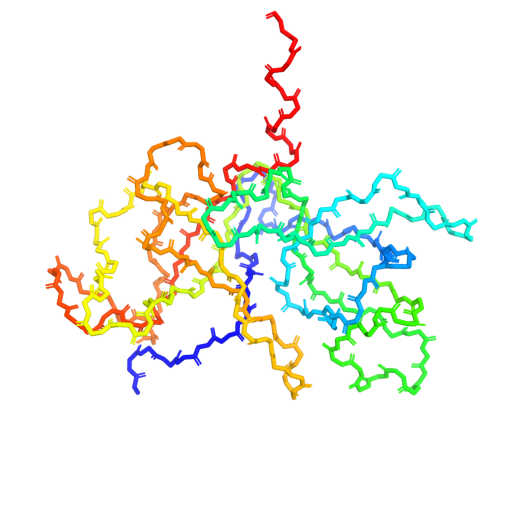12.755 -16.135 9.114 1.00 62.97 89 LEU A C 1
ATOM 604 O O . LEU A 1 89 ? -11.698 -16.307 8.517 1.00 62.97 89 LEU A O 1
ATOM 608 N N . ASN A 1 90 ? -13.921 -15.982 8.476 1.00 64.44 90 ASN A N 1
ATOM 609 C CA . ASN A 1 90 ? -14.075 -15.996 7.015 1.00 64.44 90 ASN A CA 1
ATOM 610 C C . ASN A 1 90 ? -14.190 -14.588 6.403 1.00 64.44 90 ASN A C 1
ATOM 612 O O . ASN A 1 90 ? -14.449 -14.454 5.208 1.00 64.44 90 ASN A O 1
ATOM 616 N N . VAL A 1 91 ? -14.060 -13.536 7.214 1.00 64.12 91 VAL A N 1
ATOM 617 C CA . VAL A 1 91 ? -14.212 -12.151 6.765 1.00 64.12 91 VAL A CA 1
ATOM 618 C C . VAL A 1 91 ? -12.876 -11.681 6.191 1.00 64.12 91 VAL A C 1
ATOM 620 O O . VAL A 1 91 ? -11.938 -11.376 6.918 1.00 64.12 91 VAL A O 1
ATOM 623 N N . LEU A 1 92 ? -12.785 -11.659 4.859 1.00 65.44 92 LEU A N 1
ATOM 624 C CA . LEU A 1 92 ? -11.562 -11.315 4.120 1.00 65.44 92 LEU A CA 1
ATOM 625 C C . LEU A 1 92 ? -11.375 -9.799 3.898 1.00 65.44 92 LEU A C 1
ATOM 627 O O . LEU A 1 92 ? -10.392 -9.378 3.295 1.00 65.44 92 LEU A O 1
ATOM 631 N N . GLY A 1 93 ? -12.312 -8.974 4.368 1.00 60.72 93 GLY A N 1
ATOM 632 C CA . GLY A 1 93 ? -12.274 -7.516 4.264 1.00 60.72 93 GLY A CA 1
ATOM 633 C C . GLY A 1 93 ? -13.155 -6.874 5.330 1.00 60.72 93 GLY A C 1
ATOM 634 O O . GLY A 1 93 ? -14.043 -7.522 5.872 1.00 60.72 93 GLY A O 1
ATOM 635 N N . SER A 1 94 ? -12.922 -5.606 5.645 1.00 60.31 94 SER A N 1
ATOM 636 C CA . SER A 1 94 ? -13.639 -4.914 6.718 1.00 60.31 94 SER A CA 1
ATOM 637 C C . SER A 1 94 ? -14.812 -4.110 6.151 1.00 60.31 94 SER A C 1
ATOM 639 O O . SER A 1 94 ? -14.578 -3.057 5.546 1.00 60.31 94 SER A O 1
ATOM 641 N N . PRO A 1 95 ? -16.078 -4.532 6.339 1.00 59.25 95 PRO A N 1
ATOM 642 C CA . PRO A 1 95 ? -17.208 -3.650 6.085 1.00 59.25 95 PRO A CA 1
ATOM 643 C C . PRO A 1 95 ? -17.191 -2.509 7.108 1.00 59.25 95 PRO A C 1
ATOM 645 O O . PRO A 1 95 ? -17.066 -2.731 8.309 1.00 59.25 95 PRO A O 1
ATOM 648 N N . VAL A 1 96 ? -17.330 -1.272 6.637 1.00 54.56 96 VAL A N 1
ATOM 649 C CA . VAL A 1 96 ? -17.172 -0.062 7.468 1.00 54.56 96 VAL A CA 1
ATOM 650 C C . VAL A 1 96 ? -18.241 0.072 8.567 1.00 54.56 96 VAL A C 1
ATOM 652 O O . VAL A 1 96 ? -18.079 0.817 9.528 1.00 54.56 96 VAL A O 1
ATOM 655 N N . SER A 1 97 ? -19.348 -0.663 8.448 1.00 51.66 97 SER A N 1
ATOM 656 C CA . SER A 1 97 ? -20.481 -0.622 9.380 1.00 51.66 97 SER A CA 1
ATOM 657 C C . SER A 1 97 ? -20.249 -1.350 10.707 1.00 51.66 97 SER A C 1
ATOM 659 O O . SER A 1 97 ? -21.070 -1.225 11.614 1.00 51.66 97 SER A O 1
ATOM 661 N N . THR A 1 98 ? -19.167 -2.117 10.833 1.00 60.22 98 THR A N 1
ATOM 662 C CA . THR A 1 98 ? -18.769 -2.797 12.070 1.00 60.22 98 THR A CA 1
ATOM 663 C C . THR A 1 98 ? -17.356 -2.383 12.422 1.00 60.22 98 THR A C 1
ATOM 665 O O . THR A 1 98 ? -16.499 -2.280 11.546 1.00 60.22 98 THR A O 1
ATOM 668 N N . ARG A 1 99 ? -17.110 -2.133 13.710 1.00 70.44 99 ARG A N 1
ATOM 669 C CA . ARG A 1 99 ? -15.754 -1.912 14.209 1.00 70.44 99 ARG A CA 1
ATOM 670 C C . ARG A 1 99 ? -14.887 -3.099 13.775 1.00 70.44 99 ARG A C 1
ATOM 672 O O . ARG A 1 99 ? -15.349 -4.234 13.754 1.00 70.44 99 ARG A O 1
ATOM 679 N N . SER A 1 100 ? -13.688 -2.820 13.292 1.00 76.75 100 SER A N 1
ATOM 680 C CA . SER A 1 100 ? -12.737 -3.845 12.870 1.00 76.75 100 SER A CA 1
ATOM 681 C C . SER A 1 100 ? -11.338 -3.302 13.068 1.00 76.75 100 SER A C 1
ATOM 683 O O . SER A 1 100 ? -11.064 -2.136 12.762 1.00 76.75 100 SER A O 1
ATOM 685 N N . ILE A 1 101 ? -10.468 -4.150 13.606 1.00 86.31 101 ILE A N 1
ATOM 686 C CA . ILE A 1 101 ? -9.065 -3.820 13.826 1.00 86.31 101 ILE A CA 1
ATOM 687 C C . ILE A 1 101 ? -8.298 -4.176 12.554 1.00 86.31 101 ILE A C 1
ATOM 689 O O . ILE A 1 101 ? -8.300 -5.319 12.101 1.00 86.31 101 ILE A O 1
ATOM 693 N N . LEU A 1 102 ? -7.645 -3.179 11.976 1.00 89.00 102 LEU A N 1
ATOM 694 C CA . LEU A 1 102 ? -6.814 -3.288 10.790 1.00 89.00 102 LEU A CA 1
ATOM 695 C C . LEU A 1 102 ? -5.348 -3.321 11.197 1.00 89.00 102 LEU A C 1
ATOM 697 O O . LEU A 1 102 ? -4.895 -2.492 11.983 1.00 89.00 102 LEU A O 1
ATOM 701 N N . GLN A 1 103 ? -4.591 -4.237 10.609 1.00 92.12 103 GLN A N 1
ATOM 702 C CA . GLN A 1 103 ? -3.139 -4.244 10.706 1.00 92.12 103 GLN A CA 1
ATOM 703 C C . GLN A 1 103 ? -2.575 -3.455 9.528 1.00 92.12 103 GLN A C 1
ATOM 705 O O . GLN A 1 103 ? -2.673 -3.899 8.386 1.00 92.12 103 GLN A O 1
ATOM 710 N N . VAL A 1 104 ? -1.996 -2.285 9.790 1.00 92.56 104 VAL A N 1
ATOM 711 C CA . VAL A 1 104 ? -1.490 -1.378 8.752 1.00 92.56 104 VAL A CA 1
ATOM 712 C C . VAL A 1 104 ? 0.033 -1.367 8.767 1.00 92.56 104 VAL A C 1
ATOM 714 O O . VAL A 1 104 ? 0.638 -1.075 9.795 1.00 92.56 104 VAL A O 1
ATOM 717 N N . CYS A 1 105 ? 0.669 -1.642 7.628 1.00 93.75 105 CYS A N 1
ATOM 718 C CA . CYS A 1 105 ? 2.105 -1.428 7.464 1.00 93.75 105 CYS A CA 1
ATOM 719 C C . CYS A 1 105 ? 2.348 0.045 7.100 1.00 93.75 105 CYS A C 1
ATOM 721 O O . CYS A 1 105 ? 1.929 0.466 6.015 1.00 93.75 105 CYS A O 1
ATOM 723 N N . PRO A 1 106 ? 3.020 0.838 7.955 1.00 92.06 106 PRO A N 1
ATOM 724 C CA . PRO A 1 106 ? 3.282 2.242 7.663 1.00 92.06 106 PRO A CA 1
ATOM 725 C C . PRO A 1 106 ? 4.277 2.395 6.508 1.00 92.06 106 PRO A C 1
ATOM 727 O O . PRO A 1 106 ? 5.247 1.641 6.396 1.00 92.06 106 PRO A O 1
ATOM 730 N N . PHE A 1 107 ? 4.080 3.417 5.676 1.00 90.94 107 PHE A N 1
ATOM 731 C CA . PHE A 1 107 ? 4.966 3.751 4.556 1.00 90.94 107 PHE A CA 1
ATOM 732 C C . PHE A 1 107 ? 6.218 4.499 5.013 1.00 90.94 107 PHE A C 1
ATOM 734 O O . PHE A 1 107 ? 6.448 5.655 4.651 1.00 90.94 107 PHE A O 1
ATOM 741 N N . LEU A 1 108 ? 7.031 3.831 5.832 1.00 88.31 108 LEU A N 1
ATOM 742 C CA . LEU A 1 108 ? 8.291 4.388 6.304 1.00 88.31 108 LEU A CA 1
ATOM 743 C C . LEU A 1 108 ? 9.240 4.708 5.134 1.00 88.31 108 LEU A C 1
ATOM 745 O O . LEU A 1 108 ? 9.270 3.975 4.138 1.00 88.31 108 LEU A O 1
ATOM 749 N N . PRO A 1 109 ? 10.068 5.758 5.277 1.00 85.88 109 PRO A N 1
ATOM 750 C CA . PRO A 1 109 ? 11.179 6.049 4.380 1.00 85.88 109 PRO A CA 1
ATOM 751 C C . PRO A 1 109 ? 11.996 4.812 3.982 1.00 85.88 109 PRO A C 1
ATOM 753 O O . PRO A 1 109 ? 12.621 4.175 4.824 1.00 85.88 109 PRO A O 1
ATOM 756 N N . GLY A 1 110 ? 12.018 4.476 2.690 1.00 86.50 110 GLY A N 1
ATOM 757 C CA . GLY A 1 110 ? 12.766 3.321 2.173 1.00 86.50 110 GLY A CA 1
ATOM 758 C C . GLY A 1 110 ? 12.002 1.991 2.158 1.00 86.50 110 GLY A C 1
ATOM 759 O O . GLY A 1 110 ? 12.620 0.947 1.935 1.00 86.50 110 GLY A O 1
ATOM 760 N N . LEU A 1 111 ? 10.683 1.998 2.379 1.00 91.25 111 LEU A N 1
ATOM 761 C CA . LEU A 1 111 ? 9.822 0.846 2.105 1.00 91.25 111 LEU A CA 1
ATOM 762 C C . LEU A 1 111 ? 9.592 0.690 0.597 1.00 91.25 111 LEU A C 1
ATOM 764 O O . LEU A 1 111 ? 9.106 1.608 -0.062 1.00 91.25 111 LEU A O 1
ATOM 768 N N . ILE A 1 112 ? 9.911 -0.491 0.073 1.00 93.00 112 ILE A N 1
ATOM 769 C CA . ILE A 1 112 ? 9.650 -0.893 -1.309 1.00 93.00 112 ILE A CA 1
ATOM 770 C C . ILE A 1 112 ? 8.383 -1.737 -1.326 1.00 93.00 112 ILE A C 1
ATOM 772 O O . ILE A 1 112 ? 8.287 -2.757 -0.632 1.00 93.00 112 ILE A O 1
ATOM 776 N N . LEU A 1 113 ? 7.433 -1.322 -2.155 1.00 94.31 113 LEU A N 1
ATOM 777 C CA . LEU A 1 113 ? 6.161 -1.995 -2.353 1.00 94.31 113 LEU A CA 1
ATOM 778 C C . LEU A 1 113 ? 6.063 -2.522 -3.773 1.00 94.31 113 LEU A C 1
ATOM 780 O O . LEU A 1 113 ? 6.624 -1.953 -4.704 1.00 94.31 113 LEU A O 1
ATOM 784 N N . ARG A 1 114 ? 5.314 -3.601 -3.930 1.00 93.56 114 ARG A N 1
ATOM 785 C CA . ARG A 1 114 ? 4.872 -4.115 -5.211 1.00 93.56 114 ARG A CA 1
ATOM 786 C C . ARG A 1 114 ? 3.447 -3.662 -5.462 1.00 93.56 114 ARG A C 1
ATOM 788 O O . ARG A 1 114 ? 2.614 -3.724 -4.562 1.00 93.56 114 ARG A O 1
ATOM 795 N N . ILE A 1 115 ? 3.170 -3.263 -6.692 1.00 90.50 115 ILE A N 1
ATOM 796 C CA . ILE A 1 115 ? 1.828 -2.933 -7.164 1.00 90.50 115 ILE A CA 1
ATOM 797 C C . ILE A 1 115 ? 1.701 -3.332 -8.629 1.00 90.50 115 ILE A C 1
ATOM 799 O O . ILE A 1 115 ? 2.682 -3.285 -9.373 1.00 90.50 115 ILE A O 1
ATOM 803 N N . ASN A 1 116 ? 0.508 -3.755 -9.029 1.00 87.12 116 ASN A N 1
ATOM 804 C CA . ASN A 1 116 ? 0.234 -4.062 -10.421 1.00 87.12 116 ASN A CA 1
ATOM 805 C C . ASN A 1 116 ? 0.008 -2.764 -11.212 1.00 87.12 116 ASN A C 1
ATOM 807 O O . ASN A 1 116 ? -0.711 -1.862 -10.764 1.00 87.12 116 ASN A O 1
ATOM 811 N N . HIS A 1 117 ? 0.635 -2.659 -12.381 1.00 82.25 117 HIS A N 1
ATOM 812 C CA . HIS A 1 117 ? 0.365 -1.591 -13.338 1.00 82.25 117 HIS A CA 1
ATOM 813 C C . HIS A 1 117 ? -0.887 -1.915 -14.143 1.00 82.25 117 HIS A C 1
ATOM 815 O O . HIS A 1 117 ? -0.979 -2.983 -14.741 1.00 82.25 117 HIS A O 1
ATOM 821 N N . LYS A 1 118 ? -1.825 -0.971 -14.234 1.00 72.56 118 LYS A N 1
ATOM 822 C CA . LYS A 1 118 ? -2.983 -1.136 -15.110 1.00 72.56 118 LYS A CA 1
ATOM 823 C C . LYS A 1 118 ? -3.012 -0.054 -16.170 1.00 72.56 118 LYS A C 1
ATOM 825 O O . LYS A 1 118 ? -3.299 1.103 -15.886 1.00 72.56 118 LYS A O 1
ATOM 830 N N . THR A 1 119 ? -2.846 -0.477 -17.416 1.00 60.66 119 THR A N 1
ATOM 831 C CA . THR A 1 119 ? -3.194 0.331 -18.581 1.00 60.66 119 THR A CA 1
ATOM 832 C C . THR A 1 119 ? -4.672 0.712 -18.499 1.00 60.66 119 THR A C 1
ATOM 834 O O . THR A 1 119 ? -5.533 -0.175 -18.426 1.00 60.66 119 THR A O 1
ATOM 837 N N . SER A 1 120 ? -4.994 2.013 -18.512 1.00 52.44 120 SER A N 1
ATOM 838 C CA . SER A 1 120 ? -6.384 2.457 -18.695 1.00 52.44 120 SER A CA 1
ATOM 839 C C . SER A 1 120 ? -6.958 1.726 -19.914 1.00 52.44 120 SER A C 1
ATOM 841 O O . SER A 1 120 ? -6.275 1.617 -20.924 1.00 52.44 120 SER A O 1
ATOM 843 N N . GLY A 1 121 ? -8.160 1.151 -19.834 1.00 48.88 121 GLY A N 1
ATOM 844 C CA . GLY A 1 121 ? -8.718 0.249 -20.860 1.00 48.88 121 GLY A CA 1
ATOM 845 C C . GLY A 1 121 ? -8.971 0.855 -22.255 1.00 48.88 121 GLY A C 1
ATOM 846 O O . GLY A 1 121 ? -9.807 0.346 -22.994 1.00 48.88 121 GLY A O 1
ATOM 847 N N . SER A 1 122 ? -8.299 1.946 -22.618 1.00 40.44 122 SER A N 1
ATOM 848 C CA . SER A 1 122 ? -8.212 2.488 -23.966 1.00 40.44 122 SER A CA 1
ATOM 849 C C . SER A 1 122 ? -7.091 1.787 -24.735 1.00 40.44 122 SER A C 1
ATOM 851 O O . SER A 1 122 ? -5.971 1.667 -24.249 1.00 40.44 122 SER A O 1
ATOM 853 N N . ALA A 1 123 ? -7.361 1.390 -25.979 1.00 38.44 123 ALA A N 1
ATOM 854 C CA . ALA A 1 123 ? -6.403 0.776 -26.908 1.00 38.44 123 ALA A CA 1
ATOM 855 C C . ALA A 1 123 ? -5.163 1.647 -27.240 1.00 38.44 123 ALA A C 1
ATOM 857 O O . ALA A 1 123 ? -4.325 1.243 -28.040 1.00 38.44 123 ALA A O 1
ATOM 858 N N . SER A 1 124 ? -5.053 2.839 -26.642 1.00 41.03 124 SER A N 1
ATOM 859 C CA . SER A 1 124 ? -3.915 3.761 -26.719 1.00 41.03 124 SER A CA 1
ATOM 860 C C . SER A 1 124 ? -3.194 3.919 -25.371 1.00 41.03 124 SER A C 1
ATOM 862 O O . SER A 1 124 ? -2.542 4.938 -25.140 1.00 41.03 124 SER A O 1
ATOM 864 N N . ALA A 1 125 ? -3.342 2.968 -24.448 1.00 49.31 125 ALA A N 1
ATOM 865 C CA . ALA A 1 125 ? -2.591 2.994 -23.206 1.00 49.31 125 ALA A CA 1
ATOM 866 C C . ALA A 1 125 ? -1.092 2.920 -23.507 1.00 49.31 125 ALA A C 1
ATOM 868 O O . ALA A 1 125 ? -0.626 1.984 -24.162 1.00 49.31 125 ALA A O 1
ATOM 869 N N . SER A 1 126 ? -0.355 3.934 -23.053 1.00 54.06 126 SER A N 1
ATOM 870 C CA . SER A 1 126 ? 1.099 3.883 -23.035 1.00 54.06 126 SER A CA 1
ATOM 871 C C . SER A 1 126 ? 1.512 2.607 -22.314 1.00 54.06 126 SER A C 1
ATOM 873 O O . SER A 1 126 ? 1.031 2.302 -21.232 1.00 54.06 126 SER A O 1
ATOM 875 N N . ALA A 1 127 ? 2.343 1.807 -22.963 1.00 66.75 127 ALA A N 1
ATOM 876 C CA . ALA A 1 127 ? 2.998 0.699 -22.301 1.00 66.75 127 ALA A CA 1
ATOM 877 C C . ALA A 1 127 ? 4.002 1.285 -21.305 1.00 66.75 127 ALA A C 1
ATOM 879 O O . ALA A 1 127 ? 4.826 2.118 -21.698 1.00 66.75 127 ALA A O 1
ATOM 880 N N . ILE A 1 128 ? 3.953 0.857 -20.042 1.00 76.81 128 ILE A N 1
ATOM 881 C CA . ILE A 1 128 ? 5.017 1.176 -19.095 1.00 76.81 128 ILE A CA 1
ATOM 882 C C . ILE A 1 128 ? 6.341 0.618 -19.629 1.00 76.81 128 ILE A C 1
ATOM 884 O O . ILE A 1 128 ? 6.413 -0.522 -20.093 1.00 76.81 128 ILE A O 1
ATOM 888 N N . SER A 1 129 ? 7.388 1.439 -19.620 1.00 78.12 129 SER A N 1
ATOM 889 C CA . SER A 1 129 ? 8.660 1.135 -20.275 1.00 78.12 129 SER A CA 1
ATOM 890 C C . SER A 1 129 ? 9.836 1.180 -19.303 1.00 78.12 129 SER A C 1
ATOM 892 O O . SER A 1 129 ? 9.767 1.776 -18.229 1.00 78.12 129 SER A O 1
ATOM 894 N N . LEU A 1 130 ? 10.980 0.620 -19.710 1.00 80.81 130 LEU A N 1
ATOM 895 C CA . LEU A 1 130 ? 12.240 0.755 -18.963 1.00 80.81 130 LEU A CA 1
ATOM 896 C C . LEU A 1 130 ? 12.652 2.219 -18.724 1.00 80.81 130 LEU A C 1
ATOM 898 O O . LEU A 1 130 ? 13.341 2.506 -17.748 1.00 80.81 130 LEU A O 1
ATOM 902 N N . ASN A 1 131 ? 12.211 3.150 -19.575 1.00 81.94 131 ASN A N 1
ATOM 903 C CA . ASN A 1 131 ? 12.519 4.575 -19.440 1.00 81.94 131 ASN A CA 1
ATOM 904 C C . ASN A 1 131 ? 11.676 5.275 -18.361 1.00 81.94 131 ASN A C 1
ATOM 906 O O . ASN A 1 131 ? 11.966 6.417 -18.007 1.00 81.94 131 ASN A O 1
ATOM 910 N N . ASP A 1 132 ? 10.644 4.612 -17.835 1.00 82.25 132 ASP A N 1
ATOM 911 C CA . ASP A 1 132 ? 9.816 5.140 -16.750 1.00 82.25 132 ASP A CA 1
ATOM 912 C C . ASP A 1 132 ? 10.456 4.952 -15.369 1.00 82.25 132 ASP A C 1
ATOM 914 O O . ASP A 1 132 ? 9.969 5.505 -14.381 1.00 82.25 132 ASP A O 1
ATOM 918 N N . ILE A 1 133 ? 11.552 4.190 -15.271 1.00 86.94 133 ILE A N 1
ATOM 919 C CA . ILE A 1 133 ? 12.259 3.977 -14.007 1.00 86.94 133 ILE A CA 1
ATOM 920 C C . ILE A 1 133 ? 12.758 5.326 -13.468 1.00 86.94 133 ILE A C 1
ATOM 922 O O . ILE A 1 133 ? 13.450 6.081 -14.147 1.00 86.94 133 ILE A O 1
ATOM 926 N N . GLY A 1 134 ? 12.398 5.630 -12.222 1.00 86.31 134 GLY A N 1
ATOM 927 C CA . GLY A 1 134 ? 12.675 6.901 -11.555 1.00 86.31 134 GLY A CA 1
ATOM 928 C C . GLY A 1 134 ? 11.599 7.972 -11.756 1.00 86.31 134 GLY A C 1
ATOM 929 O O . GLY A 1 134 ? 11.637 8.991 -11.060 1.00 86.31 134 GLY A O 1
ATOM 930 N N . ARG A 1 135 ? 10.625 7.760 -12.650 1.00 86.06 135 ARG A N 1
ATOM 931 C CA . ARG A 1 135 ? 9.506 8.692 -12.844 1.00 86.06 135 ARG A CA 1
ATOM 932 C C . ARG A 1 135 ? 8.445 8.497 -11.765 1.00 86.06 135 ARG A C 1
ATOM 934 O O . ARG A 1 135 ? 8.316 7.428 -11.159 1.00 86.06 135 ARG A O 1
ATOM 941 N N . GLY A 1 136 ? 7.727 9.578 -11.486 1.00 83.19 136 GLY A N 1
ATOM 942 C CA . GLY A 1 136 ? 6.532 9.533 -10.662 1.00 83.19 136 GLY A CA 1
ATOM 943 C C . GLY A 1 136 ? 5.436 8.711 -11.323 1.00 83.19 136 GLY A C 1
ATOM 944 O O . GLY A 1 136 ? 5.490 8.519 -12.536 1.00 83.19 136 GLY A O 1
ATOM 945 N N . LYS A 1 137 ? 4.489 8.218 -10.526 1.00 83.75 137 LYS A N 1
ATOM 946 C CA . LYS A 1 137 ? 3.218 7.613 -10.952 1.00 83.75 137 LYS A CA 1
ATOM 947 C C . LYS A 1 137 ? 2.173 7.845 -9.854 1.00 83.75 137 LYS A C 1
ATOM 949 O O . LYS A 1 137 ? 2.545 8.048 -8.695 1.00 83.75 137 LYS A O 1
ATOM 954 N N . ASP A 1 138 ? 0.893 7.791 -10.196 1.00 83.06 138 ASP A N 1
ATOM 955 C CA . ASP A 1 138 ? -0.194 7.956 -9.224 1.00 83.06 138 ASP A CA 1
ATOM 956 C C . ASP A 1 138 ? -0.894 6.629 -8.916 1.00 83.06 138 ASP A C 1
ATOM 958 O O . ASP A 1 138 ? -0.744 5.632 -9.630 1.00 83.06 138 ASP A O 1
ATOM 962 N N . LEU A 1 139 ? -1.628 6.591 -7.803 1.00 82.31 139 LEU A N 1
ATOM 963 C CA . LEU A 1 139 ? -2.499 5.475 -7.465 1.00 82.31 139 LEU A CA 1
ATOM 964 C C . LEU A 1 139 ? -3.876 5.689 -8.079 1.00 82.31 139 LEU A C 1
ATOM 966 O O . LEU A 1 139 ? -4.446 6.778 -8.025 1.00 82.31 139 LEU A O 1
ATOM 970 N N . ARG A 1 140 ? -4.456 4.603 -8.576 1.00 81.38 140 ARG A N 1
ATOM 971 C CA . ARG A 1 140 ? -5.822 4.578 -9.078 1.00 81.38 140 ARG A CA 1
ATOM 972 C C . ARG A 1 140 ? -6.624 3.499 -8.378 1.00 81.38 140 ARG A C 1
ATOM 974 O O . ARG A 1 140 ? -6.194 2.349 -8.264 1.00 81.38 140 ARG A O 1
ATOM 981 N N . LEU A 1 141 ? -7.829 3.870 -7.959 1.00 80.19 141 LEU A N 1
ATOM 982 C CA . LEU A 1 141 ? -8.789 2.936 -7.396 1.00 80.19 141 LEU A CA 1
ATOM 983 C C . LEU A 1 141 ? -9.457 2.129 -8.518 1.00 80.19 141 LEU A C 1
ATOM 985 O O . LEU A 1 141 ? -10.188 2.670 -9.348 1.00 80.19 141 LEU A O 1
ATOM 989 N N . GLY A 1 142 ? -9.221 0.821 -8.525 1.00 76.94 142 GLY A N 1
ATOM 990 C CA . GLY A 1 142 ? -10.019 -0.153 -9.262 1.00 76.94 142 GLY A CA 1
ATOM 991 C C . GLY A 1 142 ? -11.047 -0.853 -8.369 1.00 76.94 142 GLY A C 1
ATOM 992 O O . GLY A 1 142 ? -11.189 -0.559 -7.183 1.00 76.94 142 GLY A O 1
ATOM 993 N N . ALA A 1 143 ? -11.764 -1.821 -8.938 1.00 78.75 143 ALA A N 1
ATOM 994 C CA . ALA A 1 143 ? -12.673 -2.670 -8.174 1.00 78.75 143 ALA A CA 1
ATOM 995 C C . ALA A 1 143 ? -11.885 -3.693 -7.337 1.00 78.75 143 ALA A C 1
ATOM 997 O O . ALA A 1 143 ? -11.120 -4.487 -7.892 1.00 78.75 143 ALA A O 1
ATOM 998 N N . GLY A 1 144 ? -12.083 -3.674 -6.016 1.00 77.00 144 GLY A N 1
ATOM 999 C CA . GLY A 1 144 ? -11.626 -4.741 -5.122 1.00 77.00 144 GLY A CA 1
ATOM 1000 C C . GLY A 1 144 ? -12.416 -6.035 -5.321 1.00 77.00 144 GLY A C 1
ATOM 1001 O O . GLY A 1 144 ? -13.524 -6.020 -5.863 1.00 77.00 144 GLY A O 1
ATOM 1002 N N . ASP A 1 145 ? -11.846 -7.155 -4.884 1.00 83.19 145 ASP A N 1
ATOM 1003 C CA . ASP A 1 145 ? -12.460 -8.476 -5.001 1.00 83.19 145 ASP A CA 1
ATOM 1004 C C . ASP A 1 145 ? -12.932 -8.991 -3.636 1.00 83.19 145 ASP A C 1
ATOM 1006 O O . ASP A 1 145 ? -12.134 -9.379 -2.781 1.00 83.19 145 ASP A O 1
ATOM 1010 N N . ALA A 1 146 ? -14.252 -9.044 -3.457 1.00 81.62 146 ALA A N 1
ATOM 1011 C CA . ALA A 1 146 ? -14.884 -9.550 -2.244 1.00 81.62 146 ALA A CA 1
ATOM 1012 C C . ALA A 1 146 ? -14.666 -11.058 -2.017 1.00 81.62 146 ALA A C 1
ATOM 1014 O O . ALA A 1 146 ? -14.781 -11.512 -0.881 1.00 81.62 146 ALA A O 1
ATOM 1015 N N . LEU A 1 147 ? -14.351 -11.836 -3.063 1.00 81.56 147 LEU A N 1
ATOM 1016 C CA . LEU A 1 147 ? -14.096 -13.276 -2.940 1.00 81.56 147 LEU A CA 1
ATOM 1017 C C . LEU A 1 147 ? -12.698 -13.562 -2.398 1.00 81.56 147 LEU A C 1
ATOM 1019 O O . LEU A 1 147 ? -12.523 -14.498 -1.622 1.00 81.56 147 LEU A O 1
ATOM 1023 N N . THR A 1 148 ? -11.703 -12.776 -2.811 1.00 81.94 148 THR A N 1
ATOM 1024 C CA . THR A 1 148 ? -10.311 -12.954 -2.371 1.00 81.94 148 THR A CA 1
ATOM 1025 C C . THR A 1 148 ? -9.875 -11.986 -1.273 1.00 81.94 148 THR A C 1
ATOM 1027 O O . THR A 1 148 ? -8.801 -12.178 -0.706 1.00 81.94 148 THR A O 1
ATOM 1030 N N . GLY A 1 149 ? -10.684 -10.971 -0.949 1.00 81.38 149 GLY A N 1
ATOM 1031 C CA . GLY A 1 149 ? -10.355 -9.935 0.036 1.00 81.38 149 GLY A CA 1
ATOM 1032 C C . GLY A 1 149 ? -9.277 -8.962 -0.431 1.00 81.38 149 GLY A C 1
ATOM 1033 O O . GLY A 1 149 ? -8.641 -8.297 0.390 1.00 81.38 149 GLY A O 1
ATOM 1034 N N . LYS A 1 150 ? -9.024 -8.918 -1.741 1.00 85.81 150 LYS A N 1
ATOM 1035 C CA . LYS A 1 150 ? -7.896 -8.194 -2.312 1.00 85.81 150 LYS A CA 1
ATOM 1036 C C . LYS A 1 150 ? -8.296 -6.828 -2.831 1.00 85.81 150 LYS A C 1
ATOM 1038 O O . LYS A 1 150 ? -9.331 -6.646 -3.475 1.00 85.81 150 LYS A O 1
ATOM 1043 N N . SER A 1 151 ? -7.407 -5.883 -2.576 1.00 87.25 151 SER A N 1
ATOM 1044 C CA . SER A 1 151 ? -7.513 -4.508 -3.021 1.00 87.25 151 SER A CA 1
ATOM 1045 C C . SER A 1 151 ? -7.516 -4.375 -4.546 1.00 87.25 151 SER A C 1
ATOM 1047 O O . SER A 1 151 ? -6.768 -5.046 -5.260 1.00 87.25 151 SER A O 1
ATOM 1049 N N . GLY A 1 152 ? -8.353 -3.463 -5.039 1.00 83.56 152 GLY A N 1
ATOM 1050 C CA . GLY A 1 152 ? -8.424 -3.076 -6.447 1.00 83.56 152 GLY A CA 1
ATOM 1051 C C . GLY A 1 152 ? -7.454 -1.963 -6.834 1.00 83.56 152 GLY A C 1
ATOM 1052 O O . GLY A 1 152 ? -7.512 -1.490 -7.967 1.00 83.56 152 GLY A O 1
ATOM 1053 N N . TRP A 1 153 ? -6.615 -1.497 -5.907 1.00 85.88 153 TRP A N 1
ATOM 1054 C CA . TRP A 1 153 ? -5.686 -0.406 -6.169 1.00 85.88 153 TRP A CA 1
ATOM 1055 C C . TRP A 1 153 ? -4.585 -0.830 -7.137 1.00 85.88 153 TRP A C 1
ATOM 1057 O O . TRP A 1 153 ? -4.002 -1.908 -7.023 1.00 85.88 153 TRP A O 1
ATOM 1067 N N . VAL A 1 154 ? -4.310 0.046 -8.096 1.00 85.69 154 VAL A N 1
ATOM 1068 C CA . VAL A 1 154 ? -3.326 -0.164 -9.159 1.00 85.69 154 VAL A CA 1
ATOM 1069 C C . VAL A 1 154 ? -2.513 1.104 -9.364 1.00 85.69 154 VAL A C 1
ATOM 1071 O O . VAL A 1 154 ? -2.939 2.200 -8.993 1.00 85.69 154 VAL A O 1
ATOM 1074 N N . MET A 1 155 ? -1.331 0.953 -9.949 1.00 84.81 155 MET A N 1
ATOM 1075 C CA . MET A 1 155 ? -0.535 2.093 -10.386 1.00 84.81 155 MET A CA 1
ATOM 1076 C C . MET A 1 155 ? -1.059 2.594 -11.732 1.00 84.81 155 MET A C 1
ATOM 1078 O O . MET A 1 155 ? -1.248 1.797 -12.657 1.00 84.81 155 MET A O 1
ATOM 1082 N N . ASP A 1 156 ? -1.258 3.905 -11.828 1.00 79.81 156 ASP A N 1
ATOM 1083 C CA . ASP A 1 156 ? -1.661 4.607 -13.041 1.00 79.81 156 ASP A CA 1
ATOM 1084 C C . ASP A 1 156 ? -0.444 5.247 -13.715 1.00 79.81 156 ASP A C 1
ATOM 1086 O O . ASP A 1 156 ? 0.362 5.931 -13.081 1.00 79.81 156 ASP A O 1
ATOM 1090 N N . ASP A 1 157 ? -0.304 5.013 -15.014 1.00 72.81 157 ASP A N 1
ATOM 1091 C CA . ASP A 1 157 ? 0.718 5.614 -15.865 1.00 72.81 157 ASP A CA 1
ATOM 1092 C C . ASP A 1 157 ? 0.160 6.647 -16.850 1.00 72.81 157 ASP A C 1
ATOM 1094 O O . ASP A 1 157 ? 0.931 7.270 -17.581 1.00 72.81 157 ASP A O 1
ATOM 1098 N N . THR A 1 158 ? -1.158 6.856 -16.854 1.00 69.19 158 THR A N 1
ATOM 1099 C CA . THR A 1 158 ? -1.831 7.863 -17.683 1.00 69.19 158 THR A CA 1
ATOM 1100 C C . THR A 1 158 ? -1.830 9.241 -17.034 1.00 69.19 158 THR A C 1
ATOM 1102 O O . THR A 1 158 ? -1.734 10.258 -17.723 1.00 69.19 158 THR A O 1
ATOM 1105 N N . THR A 1 159 ? -1.873 9.274 -15.705 1.00 59.28 159 THR A N 1
ATOM 1106 C CA . THR A 1 159 ? -1.723 10.467 -14.877 1.00 59.28 159 THR A CA 1
ATOM 1107 C C . THR A 1 159 ? -0.507 10.261 -13.986 1.00 59.28 159 THR A C 1
ATOM 1109 O O . THR A 1 159 ? -0.450 9.287 -13.242 1.00 59.28 159 THR A O 1
ATOM 1112 N N . GLY A 1 160 ? 0.491 11.138 -14.090 1.00 56.09 160 GLY A N 1
ATOM 1113 C CA . GLY A 1 160 ? 1.634 11.095 -13.179 1.00 56.09 160 GLY A CA 1
ATOM 1114 C C . GLY A 1 160 ? 2.993 10.889 -13.826 1.00 56.09 160 GLY A C 1
ATOM 1115 O O . GLY A 1 160 ? 3.932 10.556 -13.127 1.00 56.09 160 GLY A O 1
ATOM 1116 N N . ASP A 1 161 ? 3.182 11.176 -15.111 1.00 62.91 161 ASP A N 1
ATOM 1117 C CA . ASP A 1 161 ? 4.509 11.130 -15.744 1.00 62.91 161 ASP A CA 1
ATOM 1118 C C . ASP A 1 161 ? 5.429 12.326 -15.374 1.00 62.91 161 ASP A C 1
ATOM 1120 O O . ASP A 1 161 ? 6.177 12.870 -16.193 1.00 62.91 161 ASP A O 1
ATOM 1124 N N . ALA A 1 162 ? 5.353 12.772 -14.120 1.00 62.53 162 ALA A N 1
ATOM 1125 C CA . ALA A 1 162 ? 6.033 13.939 -13.575 1.00 62.53 162 ALA A CA 1
ATOM 1126 C C . ALA A 1 162 ? 7.124 13.537 -12.572 1.00 62.53 162 ALA A C 1
ATOM 1128 O O . ALA A 1 162 ? 7.075 12.488 -11.931 1.00 62.53 162 ALA A O 1
ATOM 1129 N N . THR A 1 163 ? 8.140 14.384 -12.417 1.00 58.62 163 THR A N 1
ATOM 1130 C CA . THR A 1 163 ? 9.235 14.172 -11.455 1.00 58.62 163 THR A CA 1
ATOM 1131 C C . THR A 1 163 ? 8.875 14.606 -10.028 1.00 58.62 163 THR A C 1
ATOM 1133 O O . THR A 1 163 ? 9.564 14.214 -9.083 1.00 58.62 163 THR A O 1
ATOM 1136 N N . THR A 1 164 ? 7.789 15.367 -9.850 1.00 61.50 164 THR A N 1
ATOM 1137 C CA . THR A 1 164 ? 7.287 15.881 -8.564 1.00 61.50 164 THR A CA 1
ATOM 1138 C C . THR A 1 164 ? 5.755 15.838 -8.509 1.00 61.50 164 THR A C 1
ATOM 1140 O O . THR A 1 164 ? 5.099 15.794 -9.546 1.00 61.50 164 THR A O 1
ATOM 1143 N N . GLY A 1 165 ? 5.187 15.851 -7.296 1.00 69.25 165 GLY A N 1
ATOM 1144 C CA . GLY A 1 165 ? 3.734 15.943 -7.076 1.00 69.25 165 GLY A CA 1
ATOM 1145 C C . GLY A 1 165 ? 2.942 14.643 -7.251 1.00 69.25 165 GLY A C 1
ATOM 1146 O O . GLY A 1 165 ? 1.722 14.677 -7.177 1.00 69.25 165 GLY A O 1
ATOM 1147 N N . THR A 1 166 ? 3.624 13.521 -7.472 1.00 78.44 166 THR A N 1
ATOM 1148 C CA . THR A 1 166 ? 3.032 12.192 -7.663 1.00 78.44 166 THR A CA 1
ATOM 1149 C C . THR A 1 166 ? 3.156 11.338 -6.409 1.00 78.44 166 THR A C 1
ATOM 1151 O O . THR A 1 166 ? 4.079 11.515 -5.605 1.00 78.44 166 THR A O 1
ATOM 1154 N N . GLN A 1 167 ? 2.228 10.399 -6.233 1.00 83.50 167 GLN A N 1
ATOM 1155 C CA . GLN A 1 167 ? 2.138 9.607 -5.000 1.00 83.50 167 GLN A CA 1
ATOM 1156 C C . GLN A 1 167 ? 3.216 8.527 -4.897 1.00 83.50 167 GLN A C 1
ATOM 1158 O O . GLN A 1 167 ? 3.740 8.257 -3.811 1.00 83.50 167 GLN A O 1
ATOM 1163 N N . LEU A 1 168 ? 3.548 7.906 -6.026 1.00 86.25 168 LEU A N 1
ATOM 1164 C CA . LEU A 1 168 ? 4.494 6.807 -6.136 1.00 86.25 168 LEU A CA 1
ATOM 1165 C C . LEU A 1 168 ? 5.696 7.218 -6.977 1.00 86.25 168 LEU A C 1
ATOM 1167 O O . LEU A 1 168 ? 5.617 8.076 -7.855 1.00 86.25 168 LEU A O 1
ATOM 1171 N N . ARG A 1 169 ? 6.813 6.532 -6.759 1.00 88.81 169 ARG A N 1
ATOM 1172 C CA . ARG A 1 169 ? 7.967 6.568 -7.653 1.00 88.81 169 ARG A CA 1
ATOM 1173 C C . ARG A 1 169 ? 8.345 5.159 -8.065 1.00 88.81 169 ARG A C 1
ATOM 1175 O O . ARG A 1 169 ? 8.558 4.307 -7.200 1.00 88.81 169 ARG A O 1
ATOM 1182 N N . LEU A 1 170 ? 8.452 4.934 -9.374 1.00 90.12 170 LEU A N 1
ATOM 1183 C CA . LEU A 1 170 ? 8.888 3.657 -9.929 1.00 90.12 170 LEU A CA 1
ATOM 1184 C C . LEU A 1 170 ? 10.387 3.470 -9.687 1.00 90.12 170 LEU A C 1
ATOM 1186 O O . LEU A 1 170 ? 11.184 4.333 -10.048 1.00 90.12 170 LEU A O 1
ATOM 1190 N N . ILE A 1 171 ? 10.775 2.343 -9.094 1.00 92.25 171 ILE A N 1
ATOM 1191 C CA . ILE A 1 171 ? 12.179 2.014 -8.808 1.00 92.25 171 ILE A CA 1
ATOM 1192 C C . ILE A 1 171 ? 12.679 0.882 -9.701 1.00 92.25 171 ILE A C 1
ATOM 1194 O O . ILE A 1 171 ? 13.831 0.907 -10.127 1.00 92.25 171 ILE A O 1
ATOM 1198 N N . ALA A 1 172 ? 11.832 -0.108 -9.979 1.00 91.56 172 ALA A N 1
ATOM 1199 C CA . ALA A 1 172 ? 12.159 -1.237 -10.841 1.00 91.56 172 ALA A CA 1
ATOM 1200 C C . ALA A 1 172 ? 10.886 -1.987 -11.257 1.00 91.56 172 ALA A C 1
ATOM 1202 O O . ALA A 1 172 ? 9.813 -1.765 -10.700 1.00 91.56 172 ALA A O 1
ATOM 1203 N N . PHE A 1 173 ? 11.029 -2.922 -12.188 1.00 90.00 173 PHE A N 1
ATOM 1204 C CA . PHE A 1 173 ? 10.058 -3.996 -12.388 1.00 90.00 173 PHE A CA 1
ATOM 1205 C C . PHE A 1 173 ? 10.402 -5.171 -11.473 1.00 90.00 173 PHE A C 1
ATOM 1207 O O . PHE A 1 173 ? 11.566 -5.365 -11.113 1.00 90.00 173 PHE A O 1
ATOM 1214 N N . ASP A 1 174 ? 9.393 -5.924 -11.050 1.00 89.62 174 ASP A N 1
ATOM 1215 C CA . ASP A 1 174 ? 9.609 -7.079 -10.185 1.00 89.62 174 ASP A CA 1
ATOM 1216 C C . ASP A 1 174 ? 10.205 -8.251 -10.982 1.00 89.62 174 ASP A C 1
ATOM 1218 O O . ASP A 1 174 ? 9.653 -8.662 -11.999 1.00 89.62 174 ASP A O 1
ATOM 1222 N N . ASP A 1 175 ? 11.336 -8.792 -10.533 1.00 87.75 175 ASP A N 1
ATOM 1223 C CA . ASP A 1 175 ? 12.027 -9.888 -11.224 1.00 87.75 175 ASP A CA 1
ATOM 1224 C C . ASP A 1 175 ? 11.383 -11.232 -10.863 1.00 87.75 175 ASP A C 1
ATOM 1226 O O . ASP A 1 175 ? 11.768 -11.909 -9.903 1.00 87.75 175 ASP A O 1
ATOM 1230 N N . ARG A 1 176 ? 10.333 -11.586 -11.606 1.00 84.00 176 ARG A N 1
ATOM 1231 C CA . ARG A 1 176 ? 9.649 -12.874 -11.507 1.00 84.00 176 ARG A CA 1
ATOM 1232 C C . ARG A 1 176 ? 9.482 -13.485 -12.882 1.00 84.00 176 ARG A C 1
ATOM 1234 O O . ARG A 1 176 ? 9.271 -12.800 -13.873 1.00 84.00 176 ARG A O 1
ATOM 1241 N N . THR A 1 177 ? 9.493 -14.812 -12.922 1.00 81.44 177 THR A N 1
ATOM 1242 C CA . THR A 1 177 ? 9.286 -15.578 -14.158 1.00 81.44 177 THR A CA 1
ATOM 1243 C C . THR A 1 177 ? 7.903 -15.350 -14.778 1.00 81.44 177 THR A C 1
ATOM 1245 O O . THR A 1 177 ? 7.729 -15.577 -15.969 1.00 81.44 177 THR A O 1
ATOM 1248 N N . ASP A 1 178 ? 6.926 -14.918 -13.980 1.00 80.50 178 ASP A N 1
ATOM 1249 C CA . ASP A 1 178 ? 5.564 -14.576 -14.394 1.00 80.50 178 ASP A CA 1
ATOM 1250 C C . ASP A 1 178 ? 5.314 -13.059 -14.454 1.00 80.50 178 ASP A C 1
ATOM 1252 O O . ASP A 1 178 ? 4.172 -12.633 -14.293 1.00 80.50 178 ASP A O 1
ATOM 1256 N N . ASN A 1 179 ? 6.379 -12.267 -14.639 1.00 83.12 179 ASN A N 1
ATOM 1257 C CA . ASN A 1 179 ? 6.313 -10.829 -14.877 1.00 83.12 179 ASN A CA 1
ATOM 1258 C C . ASN A 1 179 ? 7.136 -10.449 -16.122 1.00 83.12 179 ASN A C 1
ATOM 1260 O O . ASN A 1 179 ? 8.332 -10.166 -16.038 1.00 83.12 179 ASN A O 1
ATOM 1264 N N . GLU A 1 180 ? 6.507 -10.476 -17.293 1.00 80.94 180 GLU A N 1
ATOM 1265 C CA . GLU A 1 180 ? 7.144 -10.127 -18.564 1.00 80.94 180 GLU A CA 1
ATOM 1266 C C . GLU A 1 180 ? 6.975 -8.633 -18.868 1.00 80.94 180 GLU A C 1
ATOM 1268 O O . GLU A 1 180 ? 5.866 -8.122 -19.002 1.00 80.94 180 GLU A O 1
ATOM 1273 N N . PHE A 1 181 ? 8.090 -7.919 -19.009 1.00 74.62 181 PHE A N 1
ATOM 1274 C CA . PHE A 1 181 ? 8.124 -6.522 -19.434 1.00 74.62 181 PHE A CA 1
ATOM 1275 C C . PHE A 1 181 ? 9.021 -6.388 -20.665 1.00 74.62 181 PHE A C 1
ATOM 1277 O O . PHE A 1 181 ? 10.045 -7.061 -20.794 1.00 74.62 181 PHE A O 1
ATOM 1284 N N . SER A 1 182 ? 8.643 -5.514 -21.592 1.00 66.50 182 SER A N 1
ATOM 1285 C CA . SER A 1 182 ? 9.384 -5.350 -22.841 1.00 66.50 182 SER A CA 1
ATOM 1286 C C . SER A 1 182 ? 10.480 -4.292 -22.720 1.00 66.50 182 SER A C 1
ATOM 1288 O O . SER A 1 182 ? 10.301 -3.243 -22.099 1.00 66.50 182 SER A O 1
ATOM 1290 N N . SER A 1 183 ? 11.627 -4.545 -23.356 1.00 59.88 183 SER A N 1
ATOM 1291 C CA . SER A 1 183 ? 12.731 -3.579 -23.465 1.00 59.88 183 SER A CA 1
ATOM 1292 C C . SER A 1 183 ? 12.458 -2.460 -24.473 1.00 59.88 183 SER A C 1
ATOM 1294 O O . SER A 1 183 ? 13.160 -1.450 -24.495 1.00 59.88 183 SER A O 1
ATOM 1296 N N . THR A 1 184 ? 11.438 -2.640 -25.310 1.00 53.62 184 THR A N 1
ATOM 1297 C CA . THR A 1 184 ? 10.968 -1.686 -26.316 1.00 53.62 184 THR A CA 1
ATOM 1298 C C . THR A 1 184 ? 9.491 -1.436 -26.043 1.00 53.62 184 THR A C 1
ATOM 1300 O O . THR A 1 184 ? 8.803 -2.367 -25.653 1.00 53.62 184 THR A O 1
ATOM 1303 N N . VAL A 1 185 ? 8.982 -0.215 -26.232 1.00 49.62 185 VAL A N 1
ATOM 1304 C CA . VAL A 1 185 ? 7.543 0.085 -26.096 1.00 49.62 185 VAL A CA 1
ATOM 1305 C C . VAL A 1 185 ? 6.757 -0.870 -27.006 1.00 49.62 185 VAL A C 1
ATOM 1307 O O . VAL A 1 185 ? 6.655 -0.649 -28.210 1.00 49.62 185 VAL A O 1
ATOM 1310 N N . SER A 1 186 ? 6.262 -1.974 -26.456 1.00 44.53 186 SER A N 1
ATOM 1311 C CA . SER A 1 186 ? 5.430 -2.942 -27.156 1.00 44.53 186 SER A CA 1
ATOM 1312 C C . SER A 1 186 ? 4.183 -3.158 -26.331 1.00 44.53 186 SER A C 1
ATOM 1314 O O . SER A 1 186 ? 4.240 -3.283 -25.114 1.00 44.53 186 SER A O 1
ATOM 1316 N N . THR A 1 187 ? 3.065 -3.202 -27.035 1.00 48.25 187 THR A N 1
ATOM 1317 C CA . THR A 1 187 ? 1.662 -3.223 -26.606 1.00 48.25 187 THR A CA 1
ATOM 1318 C C . THR A 1 187 ? 1.237 -4.371 -25.674 1.00 48.25 187 THR A C 1
ATOM 1320 O O . THR A 1 187 ? 0.043 -4.582 -25.506 1.00 48.25 187 THR A O 1
ATOM 1323 N N . ASP A 1 188 ? 2.177 -5.101 -25.070 1.00 49.12 188 ASP A N 1
ATOM 1324 C CA . ASP A 1 188 ? 1.936 -6.280 -24.226 1.00 49.12 188 ASP A CA 1
ATOM 1325 C C . ASP A 1 188 ? 2.584 -6.142 -22.833 1.00 49.12 188 ASP A C 1
ATOM 1327 O O . ASP A 1 188 ? 3.165 -7.070 -22.287 1.00 49.12 188 ASP A O 1
ATOM 1331 N N . THR A 1 189 ? 2.527 -4.939 -22.256 1.00 57.50 189 THR A N 1
ATOM 1332 C CA . THR A 1 189 ? 2.943 -4.658 -20.866 1.00 57.50 189 THR A CA 1
ATOM 1333 C C . THR A 1 189 ? 1.738 -4.435 -19.950 1.00 57.50 189 THR A C 1
ATOM 1335 O O . THR A 1 189 ? 1.825 -3.713 -18.959 1.00 57.50 189 THR A O 1
ATOM 1338 N N . ALA A 1 190 ? 0.574 -4.984 -20.297 1.00 64.88 190 ALA A N 1
ATOM 1339 C CA . ALA A 1 190 ? -0.588 -4.894 -19.424 1.00 64.88 190 ALA A CA 1
ATOM 1340 C C . ALA A 1 190 ? -0.359 -5.755 -18.173 1.00 64.88 190 ALA A C 1
ATOM 1342 O O . ALA A 1 190 ? 0.049 -6.911 -18.281 1.00 64.88 190 ALA A O 1
ATOM 1343 N N . ASN A 1 191 ? -0.690 -5.216 -16.996 1.00 75.50 191 ASN A N 1
ATOM 1344 C CA . ASN A 1 191 ? -0.608 -5.922 -15.714 1.00 75.50 191 ASN A CA 1
ATOM 1345 C C . ASN A 1 191 ? 0.819 -6.305 -15.294 1.00 75.50 191 ASN A C 1
ATOM 1347 O O . ASN A 1 191 ? 0.996 -7.341 -14.658 1.00 75.50 191 ASN A O 1
ATOM 1351 N N . VAL A 1 192 ? 1.820 -5.483 -15.623 1.00 83.44 192 VAL A N 1
ATOM 1352 C CA . VAL A 1 192 ? 3.200 -5.684 -15.155 1.00 83.44 192 VAL A CA 1
ATOM 1353 C C . VAL A 1 192 ? 3.307 -5.344 -13.666 1.00 83.44 192 VAL A C 1
ATOM 1355 O O . VAL A 1 192 ? 2.872 -4.280 -13.215 1.00 83.44 192 VAL A O 1
ATOM 1358 N N . ASP A 1 193 ? 3.940 -6.223 -12.898 1.00 88.50 193 ASP A N 1
ATOM 1359 C CA . ASP A 1 193 ? 4.231 -5.989 -11.489 1.00 88.50 193 ASP A CA 1
ATOM 1360 C C . ASP A 1 193 ? 5.429 -5.037 -11.350 1.00 88.50 193 ASP A C 1
ATOM 1362 O O . ASP A 1 193 ? 6.539 -5.279 -11.840 1.00 88.50 193 ASP A O 1
ATOM 1366 N N . CYS A 1 194 ? 5.192 -3.930 -10.655 1.00 89.19 194 CYS A N 1
ATOM 1367 C CA . CYS A 1 194 ? 6.144 -2.843 -10.485 1.00 89.19 194 CYS A CA 1
ATOM 1368 C C . CYS A 1 194 ? 6.591 -2.736 -9.029 1.00 89.19 194 CYS A C 1
ATOM 1370 O O . CYS A 1 194 ? 5.792 -2.921 -8.109 1.00 89.19 194 CYS A O 1
ATOM 1372 N N . LEU A 1 195 ? 7.860 -2.388 -8.823 1.00 93.31 195 LEU A N 1
ATOM 1373 C CA . LEU A 1 195 ? 8.429 -2.044 -7.526 1.00 93.31 195 LEU A CA 1
ATOM 1374 C C . LEU A 1 195 ? 8.480 -0.524 -7.379 1.00 93.31 195 LEU A C 1
ATOM 1376 O O . LEU A 1 195 ? 9.145 0.175 -8.149 1.00 93.31 195 LEU A O 1
ATOM 1380 N N . VAL A 1 196 ? 7.793 -0.021 -6.361 1.00 92.00 196 VAL A N 1
ATOM 1381 C CA . VAL A 1 196 ? 7.593 1.405 -6.117 1.00 92.00 196 VAL A CA 1
ATOM 1382 C C . VAL A 1 196 ? 7.981 1.789 -4.695 1.00 92.00 196 VAL A C 1
ATOM 1384 O O . VAL A 1 196 ? 7.982 0.967 -3.778 1.00 92.00 196 VAL A O 1
ATOM 1387 N N . VAL A 1 197 ? 8.276 3.070 -4.508 1.00 91.75 197 VAL A N 1
ATOM 1388 C CA . VAL A 1 197 ? 8.331 3.715 -3.191 1.00 91.75 197 VAL A CA 1
ATOM 1389 C C . VAL A 1 197 ? 7.257 4.790 -3.121 1.00 91.75 197 VAL A C 1
ATOM 1391 O O . VAL A 1 197 ? 6.897 5.384 -4.139 1.00 91.75 197 VAL A O 1
ATOM 1394 N N . VAL A 1 198 ? 6.754 5.057 -1.920 1.00 89.12 198 VAL A N 1
ATOM 1395 C CA . VAL A 1 198 ? 5.774 6.126 -1.703 1.00 89.12 198 VAL A CA 1
ATOM 1396 C C . VAL A 1 198 ? 6.506 7.457 -1.571 1.00 89.12 198 VAL A C 1
ATOM 1398 O O . VAL A 1 198 ? 7.312 7.637 -0.659 1.00 89.12 198 VAL A O 1
ATOM 1401 N N . ALA A 1 199 ? 6.2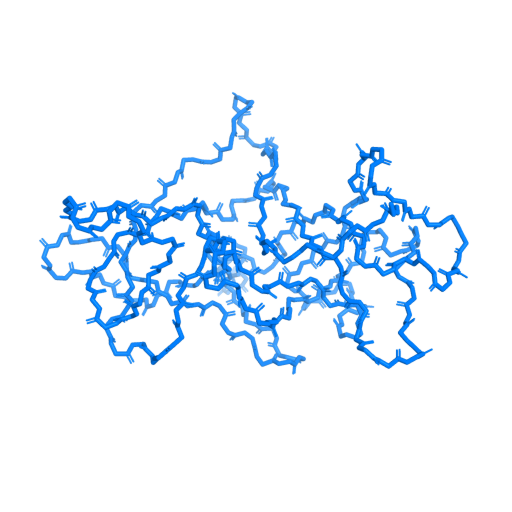36 8.380 -2.492 1.00 84.94 199 ALA A N 1
ATOM 1402 C CA . ALA A 1 199 ? 6.845 9.706 -2.527 1.00 84.94 199 ALA A CA 1
ATOM 1403 C C . ALA A 1 199 ? 6.082 10.720 -1.657 1.00 84.94 199 ALA A C 1
ATOM 1405 O O . ALA A 1 199 ? 6.707 11.567 -1.024 1.00 84.94 199 ALA A O 1
ATOM 1406 N N . GLN A 1 200 ? 4.754 10.605 -1.572 1.00 83.62 200 GLN A N 1
ATOM 1407 C CA . GLN A 1 200 ? 3.896 11.452 -0.730 1.00 83.62 200 GLN A CA 1
ATOM 1408 C C . GLN A 1 200 ? 3.387 10.687 0.496 1.00 83.62 200 GLN A C 1
ATOM 1410 O O . GLN A 1 200 ? 2.183 10.513 0.697 1.00 83.62 200 GLN A O 1
ATOM 1415 N N . SER A 1 201 ? 4.315 10.180 1.308 1.00 83.31 201 SER A N 1
ATOM 1416 C CA . SER A 1 201 ? 3.942 9.560 2.578 1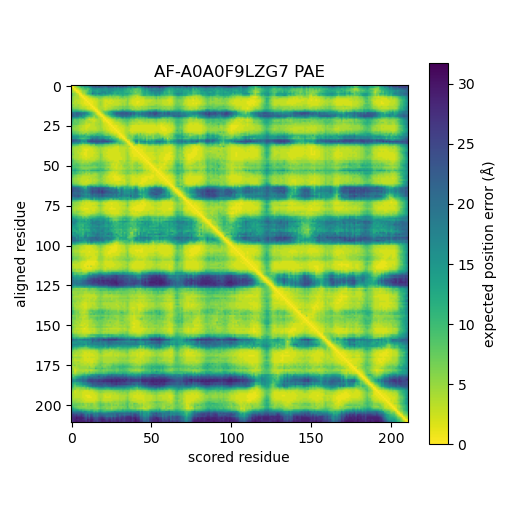.00 83.31 201 SER A CA 1
ATOM 1417 C C . SER A 1 201 ? 3.745 10.618 3.661 1.00 83.31 201 SER A C 1
ATOM 1419 O O . SER A 1 201 ? 4.365 11.683 3.626 1.00 83.31 201 SER A O 1
ATOM 1421 N N . PHE A 1 202 ? 2.932 10.279 4.660 1.00 81.69 202 PHE A N 1
ATOM 1422 C CA . PHE A 1 202 ? 2.746 11.046 5.895 1.00 81.69 202 PHE A CA 1
ATOM 1423 C C . PHE A 1 202 ? 4.080 11.475 6.541 1.00 81.69 202 PHE A C 1
ATOM 1425 O O . PHE A 1 202 ? 4.188 12.533 7.147 1.00 81.69 202 PHE A O 1
ATOM 1432 N N . TRP A 1 203 ? 5.129 10.666 6.379 1.00 79.88 203 TRP A N 1
ATOM 1433 C CA . TRP A 1 203 ? 6.449 10.915 6.960 1.00 79.88 203 TRP A CA 1
ATOM 1434 C C . TRP A 1 203 ? 7.263 11.979 6.217 1.00 79.88 203 TRP A C 1
ATOM 1436 O O . TRP A 1 203 ? 8.194 12.539 6.794 1.00 79.88 203 TRP A O 1
ATOM 1446 N N . TYR A 1 204 ? 6.944 12.239 4.947 1.00 71.44 204 TYR A N 1
ATOM 1447 C CA . TYR A 1 204 ? 7.656 13.202 4.103 1.00 71.44 204 TYR A CA 1
ATOM 1448 C C . TYR A 1 204 ? 6.896 14.516 3.913 1.00 71.44 204 TYR A C 1
ATOM 1450 O O . TYR A 1 204 ? 7.522 15.549 3.685 1.00 71.44 204 TYR A O 1
ATOM 1458 N N . SER A 1 205 ? 5.570 14.493 4.018 1.00 60.97 205 SER A N 1
ATOM 1459 C CA . SER A 1 205 ? 4.711 15.656 3.783 1.00 60.97 205 SER A CA 1
ATOM 1460 C C . SER A 1 205 ? 4.839 16.754 4.841 1.00 60.97 205 SER A C 1
ATOM 1462 O O . SER A 1 205 ? 4.796 17.936 4.507 1.00 60.97 205 SER A O 1
ATOM 1464 N N . ASP A 1 206 ? 5.073 16.386 6.101 1.00 51.25 206 ASP A N 1
ATOM 1465 C CA . ASP A 1 206 ? 5.113 17.345 7.215 1.00 51.25 206 ASP A CA 1
ATOM 1466 C C . ASP A 1 206 ? 6.487 18.022 7.386 1.00 51.25 206 ASP A C 1
ATOM 1468 O O . ASP A 1 206 ? 6.625 18.992 8.130 1.00 51.25 206 ASP A O 1
ATOM 1472 N N . MET A 1 207 ? 7.516 17.568 6.659 1.00 48.62 207 MET A N 1
ATOM 1473 C CA . MET A 1 207 ? 8.860 18.166 6.708 1.00 48.62 207 MET A CA 1
ATOM 1474 C C . MET A 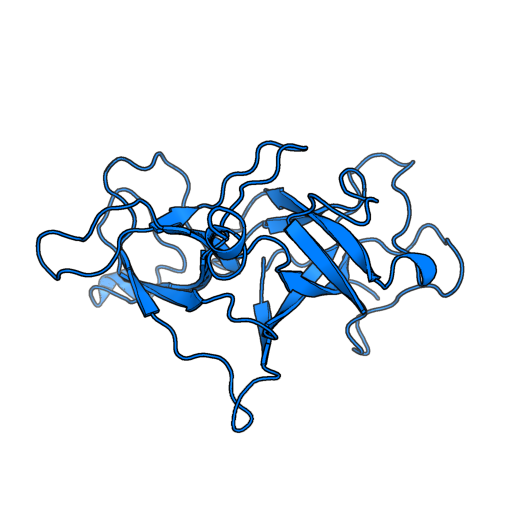1 207 ? 9.023 19.400 5.799 1.00 48.62 207 MET A C 1
ATOM 1476 O O . MET A 1 207 ? 10.108 19.975 5.739 1.00 48.62 207 MET A O 1
ATOM 1480 N N . GLY A 1 208 ? 7.964 19.822 5.097 1.00 46.59 208 GLY A N 1
ATOM 1481 C CA . GLY A 1 208 ? 7.989 20.933 4.137 1.00 46.59 208 GLY A CA 1
ATOM 1482 C C . GLY A 1 208 ? 7.423 22.274 4.622 1.00 46.59 208 GLY A C 1
ATOM 1483 O O . GLY A 1 208 ? 7.433 23.226 3.847 1.00 46.59 208 GLY A O 1
ATOM 1484 N N . ALA A 1 209 ? 6.930 22.386 5.861 1.00 42.78 209 ALA A N 1
ATOM 1485 C CA . ALA A 1 209 ? 6.221 23.589 6.329 1.00 42.78 209 ALA A CA 1
ATOM 1486 C C . ALA A 1 209 ? 6.932 24.390 7.438 1.00 42.78 209 ALA A C 1
ATOM 1488 O O . ALA A 1 209 ? 6.318 25.266 8.047 1.00 42.78 209 ALA A O 1
ATOM 1489 N N . GLY A 1 210 ? 8.213 24.139 7.713 1.00 44.97 210 GLY A N 1
ATOM 1490 C CA . GLY A 1 210 ? 8.907 24.917 8.736 1.00 44.97 210 GLY A CA 1
ATOM 1491 C C . GLY A 1 210 ? 10.404 24.696 8.808 1.00 44.97 210 GLY A C 1
ATOM 1492 O O . GLY A 1 210 ? 10.851 23.945 9.669 1.00 44.97 210 GLY A O 1
ATOM 1493 N N . ILE A 1 211 ? 11.149 25.413 7.961 1.00 37.62 211 ILE A N 1
ATOM 1494 C CA . ILE A 1 211 ? 12.389 26.117 8.332 1.00 37.62 211 ILE A CA 1
ATOM 1495 C C . ILE A 1 211 ? 12.468 27.401 7.503 1.00 37.62 211 ILE A C 1
ATOM 1497 O O . ILE A 1 211 ? 12.259 27.303 6.273 1.00 37.62 211 ILE A O 1
#

Solvent-accessible surface area (backbone atoms only — not comparable to full-atom values): 11663 Å² total; per-residue (Å²): 122,54,39,62,83,61,63,43,10,48,38,84,75,48,35,74,79,56,97,82,48,70,70,74,63,44,69,26,30,67,38,86,87,54,74,91,60,64,46,28,31,9,3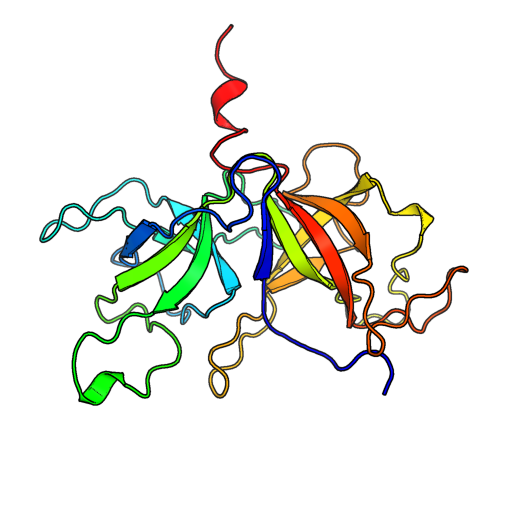4,50,23,23,72,65,85,49,53,40,92,88,76,65,34,44,16,29,41,72,54,71,40,55,90,89,39,72,45,73,38,35,35,25,26,29,75,41,65,56,63,91,46,84,88,34,74,80,53,54,48,45,54,57,92,48,93,43,47,32,33,26,36,54,51,50,85,58,38,34,26,36,31,28,31,48,55,61,94,52,100,77,47,74,43,74,41,74,84,46,53,69,29,23,21,25,73,36,86,50,77,56,39,85,90,76,14,21,8,18,36,27,38,27,75,90,46,31,87,33,88,66,92,28,35,28,29,34,70,44,71,46,96,46,98,60,36,51,73,49,95,53,88,47,95,70,30,57,29,30,43,30,28,28,34,69,60,31,12,46,81,57,58,72,75,73,81,80,132

Mean predicted aligned error: 9.07 Å

Foldseek 3Di:
DQFPADFFAKAFDFFPPDDTDAAFWAKEKADAPQDFDWAFFNFWWAFPPDADPVPRGTHIDGQDDPVQGASFATFFTFHAKDQPDPVCPQQRTHGSVDIIITGTRGQDPRTKIKFWAAFDPDLPGFQDEPVQAFFAWAKDADDADRNNRHGRIHTYPVHGRHNDDHQKGFHAFDPDSSADGDNDRDSPNHGTITIIHTPRHNVPPVVPPDD

Radius of gyration: 17.17 Å; Cα contacts (8 Å, |Δi|>4): 523; chains: 1; bounding box: 38×43×51 Å

pLDDT: mean 76.03, std 14.96, range [37.62, 94.31]

Sequence (211 aa):
MANATANYGLVPVRYLGGPGGLPQNIECVVAAGYGASILYVGDPVILAGSGDPGTGMPTVQIAVGAEGSPSENLFGTIMGVSAEGPDSLNVLGSPVSTRSILQVCPFLPGLILRINHKTSGSASASAISLNDIGRGKDLRLGAGDALTGKSGWVMDDTTGDATTGTQLRLIAFDDRTDNEFSSTVSTDTANVDCLVVVAQSFWYSDMGAGI

Secondary structure (DSSP, 8-state):
--S-------EEEEESSSSSSPPPPEEEEEPTT--SPPEEBT-EEEEEEEE-TTT-PEEEEE--PBTTB----B-EEEEEE--SSGGGTT--EE-TTS--EEEEEE--TTEEEEEEB---SSTTPPPP-GGGTT-EEEEEE---BTTTTB--EEEESSS--SSSS-SEEEEEE---TT----SS--S--TT-EEEEEESSBHHHHGGGS--